Protein AF-A0A963B914-F1 (afdb_monomer_lite)

Foldseek 3Di:
DPPDVPDDDDPDDPPDFQDDCVQFVCCAPVVPPQCPPPQVPDPPVQFAADPPPFGLGHLTPLYLDDDGPAPVSSVLSNVLNVQQVQLDPPDPGDGHHDDQDKDKDAPDFDQPDDQDPPVPNGTDRDTDRDRQIKTKRWAHGRGAQDPLAKWKFWDPDDGDPDTGGGHDDCPVPPQGPCRRQADPVRDTDMDIGTDMDIDGDDDDDQDDDDDPDRPPD

Structure (mmCIF, N/CA/C/O backbone):
data_AF-A0A963B914-F1
#
_entry.id   AF-A0A963B914-F1
#
loop_
_atom_site.group_PDB
_atom_site.id
_atom_site.type_symbol
_atom_site.label_atom_id
_atom_site.label_alt_id
_atom_site.label_comp_id
_atom_site.label_asym_id
_atom_site.label_entity_id
_atom_site.label_seq_id
_atom_site.pdbx_PDB_ins_code
_atom_site.Cartn_x
_atom_site.Cartn_y
_atom_site.Cartn_z
_atom_site.occupancy
_atom_site.B_iso_or_equiv
_atom_site.auth_seq_id
_atom_site.auth_comp_id
_atom_site.auth_asym_id
_atom_site.auth_atom_id
_atom_site.pdbx_PDB_model_num
ATOM 1 N N . ALA A 1 1 ? -1.786 -13.900 18.934 1.00 33.88 1 ALA A N 1
ATOM 2 C CA . ALA A 1 1 ? -1.754 -13.507 20.355 1.00 33.88 1 ALA A CA 1
ATOM 3 C C . ALA A 1 1 ? -1.134 -12.118 20.456 1.00 33.88 1 ALA A C 1
ATOM 5 O O . ALA A 1 1 ? 0.041 -11.980 20.146 1.00 33.88 1 ALA A O 1
ATOM 6 N N . ALA A 1 2 ? -1.905 -11.095 20.839 1.00 43.16 2 ALA A N 1
ATOM 7 C CA . ALA A 1 2 ? -1.372 -9.788 21.240 1.00 43.16 2 ALA A CA 1
ATOM 8 C C . ALA A 1 2 ? -0.739 -9.941 22.637 1.00 43.16 2 ALA A C 1
ATOM 10 O O . ALA A 1 2 ? -1.319 -9.603 23.665 1.00 43.16 2 ALA A O 1
ATOM 11 N N . GLY A 1 3 ? 0.396 -10.637 22.673 1.00 37.62 3 GLY A N 1
ATOM 12 C CA . GLY A 1 3 ? 1.028 -11.169 23.875 1.00 37.62 3 GLY A CA 1
ATOM 13 C C . GLY A 1 3 ? 2.132 -10.273 24.410 1.00 37.62 3 GLY A C 1
ATOM 14 O O . GLY A 1 3 ? 3.234 -10.750 24.585 1.00 37.62 3 GLY A O 1
ATOM 15 N N . VAL A 1 4 ? 1.852 -8.989 24.601 1.00 42.09 4 VAL A N 1
ATOM 16 C CA . VAL A 1 4 ? 2.542 -8.013 25.465 1.00 42.09 4 VAL A CA 1
ATOM 17 C C . VAL A 1 4 ? 1.760 -6.718 25.258 1.00 42.09 4 VAL A C 1
ATOM 19 O O . VAL A 1 4 ? 1.439 -6.384 24.123 1.00 42.09 4 VAL A O 1
ATOM 22 N N . GLY A 1 5 ? 1.397 -5.992 26.315 1.00 50.06 5 GLY A N 1
ATOM 23 C CA . GLY A 1 5 ? 0.541 -4.792 26.243 1.00 50.06 5 GLY A CA 1
ATOM 24 C C . GLY A 1 5 ? 1.156 -3.567 25.543 1.00 50.06 5 GLY A C 1
ATOM 25 O O . GLY A 1 5 ? 0.878 -2.450 25.964 1.00 50.06 5 GLY A O 1
ATOM 26 N N . LEU A 1 6 ? 2.007 -3.785 24.538 1.00 55.59 6 LEU A N 1
ATOM 27 C CA . LEU A 1 6 ? 2.742 -2.806 23.738 1.00 55.59 6 LEU A CA 1
ATOM 28 C C . LEU A 1 6 ? 2.242 -2.727 22.286 1.00 55.59 6 LEU A C 1
ATOM 30 O O . LEU A 1 6 ? 2.661 -1.835 21.561 1.00 55.59 6 LEU A O 1
ATOM 34 N N . LEU A 1 7 ? 1.366 -3.640 21.849 1.00 73.88 7 LEU A N 1
ATOM 35 C CA . LEU A 1 7 ? 0.847 -3.662 20.481 1.00 73.88 7 LEU A CA 1
ATOM 36 C C . LEU A 1 7 ? -0.643 -3.314 20.451 1.00 73.88 7 LEU A C 1
ATOM 38 O O . LEU A 1 7 ? -1.444 -3.835 21.233 1.00 73.88 7 LEU A O 1
ATOM 42 N N . CYS A 1 8 ? -1.006 -2.421 19.536 1.00 81.62 8 CYS A N 1
ATOM 43 C CA . CYS A 1 8 ? -2.393 -2.082 19.259 1.00 81.62 8 CYS A CA 1
ATOM 44 C C . CYS A 1 8 ? -3.077 -3.219 18.512 1.00 81.62 8 CYS A C 1
ATOM 46 O O . CYS A 1 8 ? -2.480 -3.848 17.638 1.00 81.62 8 CYS A O 1
ATOM 48 N N . GLN A 1 9 ? -4.340 -3.470 18.842 1.00 81.12 9 GLN A N 1
ATOM 49 C CA . GLN A 1 9 ? -5.158 -4.386 18.064 1.00 81.12 9 GLN A CA 1
ATOM 50 C C . GLN A 1 9 ? -5.345 -3.803 16.665 1.00 81.12 9 GLN A C 1
ATOM 52 O O . GLN A 1 9 ? -5.728 -2.643 16.517 1.00 81.12 9 GLN A O 1
ATOM 57 N N . SER A 1 10 ? -5.044 -4.605 15.646 1.00 82.19 10 SER A N 1
ATOM 58 C CA . SER A 1 10 ? -5.191 -4.196 14.251 1.00 82.19 10 SER A CA 1
ATOM 59 C C . SER A 1 10 ? -6.663 -4.205 13.830 1.00 82.19 10 SER A C 1
ATOM 61 O O . SER A 1 10 ? -7.483 -4.930 14.397 1.00 82.19 10 SER A O 1
ATOM 63 N N . GLN A 1 11 ? -6.989 -3.433 12.794 1.00 83.44 11 GLN A N 1
ATOM 64 C CA . GLN A 1 11 ? -8.245 -3.587 12.046 1.00 83.44 11 GLN A CA 1
ATOM 65 C C . GLN A 1 11 ? -8.199 -4.769 11.077 1.00 83.44 11 GLN A C 1
ATOM 67 O O . GLN A 1 11 ? -9.231 -5.213 10.574 1.00 83.44 11 GLN A O 1
ATOM 72 N N . THR A 1 12 ? -6.992 -5.254 10.788 1.00 86.50 12 THR A N 1
ATOM 73 C CA . THR A 1 12 ? -6.767 -6.360 9.871 1.00 86.50 12 THR A CA 1
ATOM 74 C C . THR A 1 12 ? -6.769 -7.695 10.599 1.00 86.50 12 THR A C 1
ATOM 76 O O . THR A 1 12 ? -6.220 -7.839 11.693 1.00 86.50 12 THR A O 1
ATOM 79 N N . THR A 1 13 ? -7.364 -8.697 9.963 1.00 85.75 13 THR A N 1
ATOM 80 C CA . THR A 1 13 ? -7.263 -10.096 10.374 1.00 85.75 13 THR A CA 1
ATOM 81 C C . THR A 1 13 ? -6.273 -10.814 9.464 1.00 85.75 13 THR A C 1
ATOM 83 O O . THR A 1 13 ? -6.236 -10.593 8.254 1.00 85.75 13 THR A O 1
ATOM 86 N N . SER A 1 14 ? -5.404 -11.631 10.059 1.00 86.44 14 SER A N 1
ATOM 87 C CA . SER A 1 14 ? -4.411 -12.394 9.300 1.00 86.44 14 SER A CA 1
ATOM 88 C C . SER A 1 14 ? -5.105 -13.383 8.358 1.00 86.44 14 SER A C 1
ATOM 90 O O . SER A 1 14 ? -6.140 -13.943 8.714 1.00 86.44 14 SER A O 1
ATOM 92 N N . PHE A 1 15 ? -4.534 -13.585 7.167 1.00 86.19 15 PHE A N 1
ATOM 93 C CA . PHE A 1 15 ? -5.066 -14.446 6.100 1.00 86.19 15 PHE A CA 1
ATOM 94 C C . PHE A 1 15 ? -6.455 -14.065 5.565 1.00 86.19 15 PHE A C 1
ATOM 96 O O . PHE A 1 15 ? -7.051 -14.828 4.807 1.00 86.19 15 PHE A O 1
ATOM 103 N N . PHE A 1 16 ? -6.959 -12.877 5.901 1.00 91.94 16 PHE A N 1
ATOM 104 C CA . PHE A 1 16 ? -8.168 -12.334 5.299 1.00 91.94 16 PHE A CA 1
ATOM 105 C C . PHE A 1 16 ? -7.807 -11.437 4.099 1.00 91.94 16 PHE A C 1
ATOM 107 O O . PHE A 1 16 ? -7.071 -10.460 4.273 1.00 91.94 16 PHE A O 1
ATOM 114 N N . PRO A 1 17 ? -8.288 -11.735 2.877 1.00 91.06 17 PRO A N 1
ATOM 115 C CA . PRO A 1 17 ? -7.953 -10.955 1.690 1.00 91.06 17 PRO A CA 1
ATOM 116 C C . PRO A 1 17 ? -8.789 -9.667 1.629 1.00 91.06 17 PRO A C 1
ATOM 118 O O . PRO A 1 17 ? -9.932 -9.671 1.184 1.00 91.06 17 PRO A O 1
ATOM 121 N N . TYR A 1 18 ? -8.212 -8.541 2.059 1.00 92.56 18 TYR A N 1
ATOM 122 C CA . TYR A 1 18 ? -8.879 -7.228 2.002 1.00 92.56 18 TYR A CA 1
ATOM 123 C C . TYR A 1 18 ? -9.044 -6.693 0.574 1.00 92.56 18 TYR A C 1
ATOM 125 O O . TYR A 1 18 ? -9.961 -5.920 0.303 1.00 92.56 18 TYR A O 1
ATOM 133 N N . PHE A 1 19 ? -8.183 -7.125 -0.344 1.00 93.94 19 PHE A N 1
ATOM 134 C CA . PHE A 1 19 ? -8.267 -6.814 -1.763 1.00 93.94 19 PHE A CA 1
ATOM 135 C C . PHE A 1 19 ? -7.854 -8.030 -2.584 1.00 93.94 19 PHE A C 1
ATOM 137 O O . PHE A 1 19 ? -6.866 -8.695 -2.268 1.00 93.94 19 PHE A O 1
ATOM 144 N N . GLN A 1 20 ? -8.604 -8.302 -3.649 1.00 93.12 20 GLN A N 1
ATOM 145 C CA . GLN A 1 20 ? -8.297 -9.367 -4.591 1.00 93.12 20 GLN A CA 1
ATOM 146 C C . GLN A 1 20 ? -8.522 -8.864 -6.016 1.00 93.12 20 GLN A C 1
ATOM 148 O O . GLN A 1 20 ? -9.653 -8.733 -6.481 1.00 93.12 20 GLN A O 1
ATOM 153 N N . SER A 1 21 ? -7.421 -8.658 -6.733 1.00 91.50 21 SER A N 1
ATOM 154 C CA . SER A 1 21 ? -7.384 -8.117 -8.099 1.00 91.50 21 SER A CA 1
ATOM 155 C C . SER A 1 21 ? -8.268 -8.853 -9.113 1.00 91.50 21 SER A C 1
ATOM 157 O O . SER A 1 21 ? -8.713 -8.269 -10.097 1.00 91.50 21 SER A O 1
ATOM 159 N N . GLY A 1 22 ? -8.525 -10.149 -8.902 1.00 92.00 22 GLY A N 1
ATOM 160 C CA . GLY A 1 22 ? -9.400 -10.945 -9.764 1.00 92.00 22 GLY A CA 1
ATOM 161 C C . GLY A 1 22 ? -10.883 -10.572 -9.666 1.00 92.00 22 GLY A C 1
ATOM 162 O O . GLY A 1 22 ? -11.583 -10.657 -10.671 1.00 92.00 22 GLY A O 1
ATOM 163 N N . LEU A 1 23 ? -11.353 -10.152 -8.486 1.00 93.06 23 LEU A N 1
ATOM 164 C CA . LEU A 1 23 ? -12.741 -9.714 -8.274 1.00 93.06 23 LEU A CA 1
ATOM 165 C C . LEU A 1 23 ? -12.954 -8.265 -8.724 1.00 93.06 23 LEU A C 1
ATOM 167 O O . LEU A 1 23 ? -14.051 -7.891 -9.123 1.00 93.06 23 LEU A O 1
ATOM 171 N N . ASP A 1 24 ? -11.883 -7.479 -8.713 1.00 93.94 24 ASP A N 1
ATOM 172 C CA . ASP A 1 24 ? -11.851 -6.073 -9.101 1.00 93.94 24 ASP A CA 1
ATOM 173 C C . ASP A 1 24 ? -11.350 -5.877 -10.546 1.00 93.94 24 ASP A C 1
ATOM 175 O O . ASP A 1 24 ? -10.640 -4.931 -10.869 1.00 93.94 24 ASP A O 1
ATOM 179 N N . ALA A 1 25 ? -11.672 -6.809 -11.447 1.00 92.88 25 ALA A N 1
ATOM 180 C CA . ALA A 1 25 ? -11.031 -6.881 -12.761 1.00 92.88 25 ALA A CA 1
ATOM 181 C C . ALA A 1 25 ? -11.219 -5.620 -13.627 1.00 92.88 25 ALA A C 1
ATOM 183 O O . ALA A 1 25 ? -10.329 -5.303 -14.416 1.00 92.88 25 ALA A O 1
ATOM 184 N N . LEU A 1 26 ? -12.347 -4.910 -13.499 1.00 91.94 26 LEU A N 1
ATOM 185 C CA . LEU A 1 26 ? -12.599 -3.685 -14.264 1.00 91.94 26 LEU A CA 1
ATOM 186 C C . LEU A 1 26 ? -11.626 -2.572 -13.847 1.00 91.94 26 LEU A C 1
ATOM 188 O O . LEU A 1 26 ? -10.830 -2.129 -14.671 1.00 91.94 26 LEU A O 1
ATOM 192 N N . SER A 1 27 ? -11.619 -2.190 -12.569 1.00 93.94 27 SER A N 1
ATOM 193 C CA . SER A 1 27 ? -10.731 -1.140 -12.063 1.00 93.94 27 SER A CA 1
ATOM 194 C C . SER A 1 27 ? -9.261 -1.567 -12.118 1.00 93.94 27 SER A C 1
ATOM 196 O O . SER A 1 27 ? -8.412 -0.801 -12.570 1.00 93.94 27 SER A O 1
ATOM 198 N N . TRP A 1 28 ? -8.952 -2.818 -11.757 1.00 94.56 28 TRP A N 1
ATOM 199 C CA . TRP A 1 28 ? -7.577 -3.314 -11.675 1.00 94.56 28 TRP A CA 1
ATOM 200 C C . TRP A 1 28 ? -6.911 -3.619 -13.022 1.00 94.56 28 TRP A C 1
ATOM 202 O O . TRP A 1 28 ? -5.687 -3.559 -13.104 1.00 94.56 28 TRP A O 1
ATOM 212 N N . ARG A 1 29 ? -7.665 -4.013 -14.064 1.00 93.12 29 ARG A N 1
ATOM 213 C CA . ARG A 1 29 ? -7.089 -4.393 -15.376 1.00 93.12 29 ARG A CA 1
ATOM 214 C C . ARG A 1 29 ? -7.418 -3.427 -16.501 1.00 93.12 29 ARG A C 1
ATOM 216 O O . ARG A 1 29 ? -6.639 -3.364 -17.446 1.00 93.12 29 ARG A O 1
ATOM 223 N N . GLN A 1 30 ? -8.570 -2.759 -16.434 1.00 92.06 30 GLN A N 1
ATOM 224 C CA . GLN A 1 30 ? -9.039 -1.824 -17.463 1.00 92.06 30 GLN A CA 1
ATOM 225 C C . GLN A 1 30 ? -8.934 -0.366 -17.014 1.00 92.06 30 GLN A C 1
ATOM 227 O O . GLN A 1 30 ? -9.283 0.516 -17.787 1.00 92.06 30 GLN A O 1
ATOM 232 N N . GLU A 1 31 ? -8.481 -0.105 -15.781 1.00 93.31 31 GLU A N 1
ATOM 233 C CA . GLU A 1 31 ? -8.272 1.245 -15.239 1.00 93.31 31 GLU A CA 1
ATOM 234 C C . GLU A 1 31 ? -9.560 2.070 -15.099 1.00 93.31 31 GLU A C 1
ATOM 236 O O . GLU A 1 31 ? -9.506 3.254 -14.789 1.00 93.31 31 GLU A O 1
ATOM 241 N N . VAL A 1 32 ? -10.737 1.478 -15.306 1.00 93.94 32 VAL A N 1
ATOM 242 C CA . VAL A 1 32 ? -12.026 2.178 -15.240 1.00 93.94 32 VAL A CA 1
ATOM 243 C C . VAL A 1 32 ? -12.692 1.897 -13.892 1.00 93.94 32 VAL A C 1
ATOM 245 O O . VAL A 1 32 ? -12.875 0.726 -13.570 1.00 93.94 32 VAL A O 1
ATOM 248 N N . PRO A 1 33 ? -13.121 2.923 -13.126 1.00 93.56 33 PRO A N 1
ATOM 249 C CA . PRO A 1 33 ? -13.184 4.349 -13.477 1.00 93.56 33 PRO A CA 1
ATOM 250 C C . PRO A 1 33 ? -11.950 5.168 -13.051 1.00 93.56 33 PRO A C 1
ATOM 252 O O . PRO A 1 33 ? -11.978 6.395 -13.115 1.00 93.56 33 PRO A O 1
ATOM 255 N N . GLU A 1 34 ? -10.874 4.521 -12.606 1.00 94.88 34 GLU A N 1
ATOM 256 C CA . GLU A 1 34 ? -9.678 5.180 -12.070 1.00 94.88 34 GLU A CA 1
ATOM 257 C C . GLU A 1 34 ? -9.021 6.189 -13.039 1.00 94.88 34 GLU A C 1
ATOM 259 O O . GLU A 1 34 ? -8.483 7.213 -12.617 1.00 94.88 34 GLU A O 1
ATOM 264 N N . ILE A 1 35 ? -9.103 5.961 -14.348 1.00 93.88 35 ILE A N 1
ATOM 265 C CA . ILE A 1 35 ? -8.579 6.858 -15.387 1.00 93.88 35 ILE A CA 1
ATOM 266 C C . ILE A 1 35 ? -9.191 8.268 -15.326 1.00 93.88 35 ILE A C 1
ATOM 268 O O . ILE A 1 35 ? -8.581 9.230 -15.785 1.00 93.88 35 ILE A O 1
ATOM 272 N N . PHE A 1 36 ? -10.376 8.414 -14.723 1.00 94.25 36 PHE A N 1
ATOM 273 C CA . PHE A 1 36 ? -11.060 9.700 -14.592 1.00 94.25 36 PHE A CA 1
ATOM 274 C C . PHE A 1 36 ? -10.577 10.540 -13.399 1.00 94.25 36 PHE A C 1
ATOM 276 O O . PHE A 1 36 ? -10.970 11.703 -13.286 1.00 94.25 36 PHE A O 1
ATOM 283 N N . TYR A 1 37 ? -9.733 10.005 -12.508 1.00 94.75 37 TYR A N 1
ATOM 284 C CA . TYR A 1 37 ? -9.122 10.830 -11.463 1.00 94.75 37 TYR A CA 1
ATOM 285 C C . TYR A 1 37 ? -8.153 11.849 -12.084 1.00 94.75 37 TYR A C 1
ATOM 287 O O . TYR A 1 37 ? -7.366 11.485 -12.955 1.00 94.75 37 TYR A O 1
ATOM 295 N N . PRO A 1 38 ? -8.111 13.107 -11.600 1.00 95.75 38 PRO A N 1
ATOM 296 C CA . PRO A 1 38 ? -7.162 14.106 -12.103 1.00 95.75 38 PRO A CA 1
ATOM 297 C C . PRO A 1 38 ? -5.697 13.654 -12.031 1.00 95.75 38 PRO A C 1
ATOM 299 O O . PRO A 1 38 ? -4.905 13.976 -12.912 1.00 95.75 38 PRO A O 1
ATOM 302 N N . ALA A 1 39 ? -5.348 12.865 -11.011 1.00 95.00 39 ALA A N 1
ATOM 303 C CA . ALA A 1 39 ? -4.016 12.286 -10.842 1.00 95.00 39 ALA A CA 1
ATOM 304 C C . ALA A 1 39 ? -3.630 11.277 -11.937 1.00 95.00 39 ALA A C 1
ATOM 306 O O . ALA A 1 39 ? -2.448 11.045 -12.144 1.00 95.00 39 ALA A O 1
ATOM 307 N N . SER A 1 40 ? -4.597 10.719 -12.668 1.00 94.50 40 SER A N 1
ATOM 308 C CA . SER A 1 40 ? -4.337 9.842 -13.817 1.00 94.50 40 SER A CA 1
ATOM 309 C C . SER A 1 40 ? -3.911 10.618 -15.068 1.00 94.50 40 SER A C 1
ATOM 311 O O . SER A 1 40 ? -3.382 10.029 -16.005 1.00 94.50 40 SER A O 1
ATOM 313 N N . LEU A 1 41 ? -4.162 11.932 -15.107 1.00 92.19 41 LEU A N 1
ATOM 314 C CA . LEU A 1 41 ? -3.950 12.774 -16.289 1.00 92.19 41 LEU A CA 1
ATOM 315 C C . LEU A 1 41 ? -2.874 13.844 -16.085 1.00 92.19 41 LEU A C 1
ATOM 317 O O . LEU A 1 41 ? -2.311 14.334 -17.062 1.00 92.19 41 LEU A O 1
ATOM 321 N N . LEU A 1 42 ? -2.614 14.239 -14.837 1.00 94.06 42 LEU A N 1
ATOM 322 C CA . LEU A 1 42 ? -1.682 15.307 -14.488 1.00 94.06 42 LEU A CA 1
ATOM 323 C C . LEU A 1 42 ? -0.382 14.719 -13.920 1.00 94.06 42 LEU A C 1
ATOM 325 O O . LEU A 1 42 ? -0.383 14.251 -12.780 1.00 94.06 42 LEU A O 1
ATOM 329 N N . PRO A 1 43 ? 0.738 14.772 -14.667 1.00 90.75 43 PRO A N 1
ATOM 330 C CA . PRO A 1 43 ? 2.027 14.296 -14.178 1.00 90.75 43 PRO A CA 1
ATOM 331 C C . PRO A 1 43 ? 2.451 14.986 -12.879 1.00 90.75 43 PRO A C 1
ATOM 333 O O . PRO A 1 43 ? 2.264 16.193 -12.716 1.00 90.75 43 PRO A O 1
ATOM 336 N N . GLY A 1 44 ? 3.051 14.221 -11.966 1.00 91.19 44 GLY A N 1
ATOM 337 C CA . GLY A 1 44 ? 3.540 14.726 -10.680 1.00 91.19 44 GLY A CA 1
ATOM 338 C C . GLY A 1 44 ? 2.464 14.864 -9.601 1.00 91.19 44 GLY A C 1
ATOM 339 O O . GLY A 1 44 ? 2.800 15.098 -8.440 1.00 91.19 44 GLY A O 1
ATOM 340 N N . LEU A 1 45 ? 1.185 14.683 -9.943 1.00 93.75 45 LEU A N 1
ATOM 341 C CA . LEU A 1 45 ? 0.117 14.561 -8.960 1.00 93.75 45 LEU A CA 1
ATOM 342 C C . LEU A 1 45 ? 0.032 13.104 -8.490 1.00 93.75 45 LEU A C 1
ATOM 344 O O . LEU A 1 45 ? -0.185 12.212 -9.302 1.00 93.75 45 LEU A O 1
ATOM 348 N N . ARG A 1 46 ? 0.146 12.871 -7.174 1.00 94.81 46 ARG A N 1
ATOM 349 C CA . ARG A 1 46 ? 0.104 11.524 -6.563 1.00 94.81 46 ARG A CA 1
ATOM 350 C C . ARG A 1 46 ? 1.153 10.587 -7.173 1.00 94.81 46 ARG A C 1
ATOM 352 O O . ARG A 1 46 ? 0.827 9.550 -7.748 1.00 94.81 46 ARG A O 1
ATOM 359 N N . GLU A 1 47 ? 2.414 10.981 -7.050 1.00 94.00 47 GLU A N 1
ATOM 360 C CA . GLU A 1 47 ? 3.557 10.330 -7.691 1.00 94.00 47 GLU A CA 1
ATOM 361 C C . GLU A 1 47 ? 4.497 9.703 -6.652 1.00 94.00 47 GLU A C 1
ATOM 363 O O . GLU A 1 47 ? 4.838 10.329 -5.645 1.00 94.00 47 GLU A O 1
ATOM 368 N N . ILE A 1 48 ? 4.971 8.485 -6.915 1.00 95.31 48 ILE A N 1
ATOM 369 C CA . ILE A 1 48 ? 6.011 7.840 -6.111 1.00 95.31 48 ILE A CA 1
ATOM 370 C C . ILE A 1 48 ? 7.371 8.322 -6.621 1.00 95.31 48 ILE A C 1
ATOM 372 O O . ILE A 1 48 ? 7.764 8.042 -7.751 1.00 95.31 48 ILE A O 1
ATOM 376 N N . GLY A 1 49 ? 8.097 9.052 -5.775 1.00 93.06 49 GLY A N 1
ATOM 377 C CA . GLY A 1 49 ? 9.339 9.743 -6.136 1.00 93.06 49 GLY A CA 1
ATOM 378 C C . GLY A 1 49 ? 9.171 11.262 -6.246 1.00 93.06 49 GLY A C 1
ATOM 379 O O . GLY A 1 49 ? 8.186 11.853 -5.807 1.00 93.06 49 GLY A O 1
ATOM 380 N N . THR A 1 50 ? 10.176 11.950 -6.767 1.00 90.88 50 THR A N 1
ATOM 381 C CA . THR A 1 50 ? 10.212 13.411 -6.894 1.00 90.88 50 THR A CA 1
ATOM 382 C C . THR A 1 50 ? 10.126 13.837 -8.356 1.00 90.88 50 THR A C 1
ATOM 384 O O . THR A 1 50 ? 11.126 13.901 -9.071 1.00 90.88 50 THR A O 1
ATOM 387 N N . TRP A 1 51 ? 8.918 14.174 -8.803 1.00 89.12 51 TRP A N 1
ATOM 388 C CA . TRP A 1 51 ? 8.689 14.760 -10.123 1.00 89.12 51 TRP A CA 1
ATOM 389 C C . TRP A 1 51 ? 9.328 16.164 -10.242 1.00 89.12 51 TRP A C 1
ATOM 391 O O . TRP A 1 51 ? 9.293 16.918 -9.267 1.00 89.12 51 TRP A O 1
ATOM 401 N N . PRO A 1 52 ? 9.896 16.560 -11.402 1.00 89.75 52 PRO A N 1
ATOM 402 C CA . PRO A 1 52 ? 10.039 15.794 -12.648 1.00 89.75 52 PRO A CA 1
ATOM 403 C C . PRO A 1 52 ? 11.354 15.006 -12.746 1.00 89.75 52 PRO A C 1
ATOM 405 O O . PRO A 1 52 ? 11.582 14.316 -13.733 1.00 89.75 52 PRO A O 1
ATOM 408 N N . LEU A 1 53 ? 12.246 15.150 -11.767 1.00 84.75 53 LEU A N 1
ATOM 409 C CA . LEU A 1 53 ? 13.634 14.704 -11.891 1.00 84.75 53 LEU A CA 1
ATOM 410 C C . LEU A 1 53 ? 13.809 13.206 -11.640 1.00 84.75 53 LEU A C 1
ATOM 412 O O . LEU A 1 53 ? 14.639 12.574 -12.284 1.00 84.75 53 LEU A O 1
ATOM 416 N N . GLN A 1 54 ? 13.052 12.640 -10.705 1.00 87.56 54 GLN A N 1
ATOM 417 C CA . GLN A 1 54 ? 13.212 11.258 -10.288 1.00 87.56 54 GLN A CA 1
ATOM 418 C C . GLN A 1 54 ? 11.872 10.658 -9.879 1.00 87.56 54 GLN A C 1
ATOM 420 O O . GLN A 1 54 ? 11.500 10.694 -8.713 1.00 87.56 54 GLN A O 1
ATOM 425 N N . THR A 1 55 ? 11.143 10.101 -10.842 1.00 90.75 55 THR A N 1
ATOM 426 C CA . THR A 1 55 ? 9.876 9.422 -10.572 1.00 90.75 55 THR A CA 1
ATOM 427 C C . THR A 1 55 ? 9.975 7.922 -10.806 1.00 90.75 55 THR A C 1
ATOM 429 O O . THR A 1 55 ? 10.579 7.474 -11.781 1.00 90.75 55 THR A O 1
ATOM 432 N N . TRP A 1 56 ? 9.375 7.149 -9.906 1.00 93.38 56 TRP A N 1
ATOM 433 C CA . TRP A 1 56 ? 9.111 5.735 -10.131 1.00 93.38 56 TRP A CA 1
ATOM 434 C C . TRP A 1 56 ? 7.777 5.556 -10.855 1.00 93.38 56 TRP A C 1
ATOM 436 O O . TRP A 1 56 ? 7.637 4.619 -11.621 1.00 93.38 56 TRP A O 1
ATOM 446 N N . GLY A 1 57 ? 6.801 6.442 -10.667 1.00 93.00 57 GLY A N 1
ATOM 447 C CA . GLY A 1 57 ? 5.541 6.418 -11.408 1.00 93.00 57 GLY A CA 1
ATOM 448 C C . GLY A 1 57 ? 4.342 6.873 -10.584 1.00 93.00 57 GLY A C 1
ATOM 449 O O . GLY A 1 57 ? 4.430 7.095 -9.372 1.00 93.00 57 GLY A O 1
ATOM 450 N N . SER A 1 58 ? 3.201 6.995 -11.256 1.00 93.88 58 SER A N 1
ATOM 451 C CA . SER A 1 58 ? 1.974 7.521 -10.667 1.00 93.88 58 SER A CA 1
ATOM 452 C C . SER A 1 58 ? 1.224 6.478 -9.837 1.00 93.88 58 SER A C 1
ATOM 454 O O . SER A 1 58 ? 1.167 5.286 -10.162 1.00 93.88 58 SER A O 1
ATOM 456 N N . VAL A 1 59 ? 0.576 6.933 -8.764 1.00 95.56 59 VAL A N 1
ATOM 457 C CA . VAL A 1 59 ? -0.355 6.106 -7.986 1.00 95.56 59 VAL A CA 1
ATOM 458 C C . VAL A 1 59 ? -1.652 5.889 -8.767 1.00 95.56 59 VAL A C 1
ATOM 460 O O . VAL A 1 59 ? -2.193 4.791 -8.727 1.00 95.56 59 VAL A O 1
ATOM 463 N N . HIS A 1 60 ? -2.138 6.894 -9.501 1.00 95.12 60 HIS A N 1
ATOM 464 C CA . HIS A 1 60 ? -3.346 6.766 -10.320 1.00 95.12 60 HIS A CA 1
ATOM 465 C C . HIS A 1 60 ? -3.021 6.623 -11.820 1.00 95.12 60 HIS A C 1
ATOM 467 O O . HIS A 1 60 ? -2.058 7.238 -12.286 1.00 95.12 60 HIS A O 1
ATOM 473 N N . PRO A 1 61 ? -3.810 5.845 -12.583 1.00 95.56 61 PRO A N 1
ATOM 474 C CA . PRO A 1 61 ? -4.901 4.982 -12.120 1.00 95.56 61 PRO A CA 1
ATOM 475 C C . PRO A 1 61 ? -4.378 3.822 -11.256 1.00 95.56 61 PRO A C 1
ATOM 477 O O . PRO A 1 61 ? -3.290 3.300 -11.500 1.00 95.56 61 PRO A O 1
ATOM 480 N N . ARG A 1 62 ? -5.131 3.410 -10.224 1.00 94.44 62 ARG A N 1
ATOM 481 C CA . ARG A 1 62 ? -4.708 2.325 -9.315 1.00 94.44 62 ARG A CA 1
ATOM 482 C C . ARG A 1 62 ? -4.962 0.953 -9.943 1.00 94.44 62 ARG A C 1
ATOM 484 O O . ARG A 1 62 ? -5.861 0.214 -9.553 1.00 94.44 62 ARG A O 1
ATOM 491 N N . THR A 1 63 ? -4.148 0.651 -10.947 1.00 93.38 63 THR A N 1
ATOM 492 C CA . THR A 1 63 ? -4.181 -0.561 -11.772 1.00 93.38 63 THR A CA 1
ATOM 493 C C . THR A 1 63 ? -3.008 -1.490 -11.459 1.00 93.38 63 THR A C 1
ATOM 495 O O . THR A 1 63 ? -2.011 -1.072 -10.862 1.00 93.38 63 THR A O 1
ATOM 498 N N . GLY A 1 64 ? -3.109 -2.748 -11.889 1.00 89.19 64 GLY A N 1
ATOM 499 C CA . GLY A 1 64 ? -2.019 -3.723 -11.799 1.00 89.19 64 GLY A CA 1
ATOM 500 C C . GLY A 1 64 ? -0.941 -3.570 -12.872 1.00 89.19 64 GLY A C 1
ATOM 501 O O . GLY A 1 64 ? 0.106 -4.212 -12.777 1.00 89.19 64 GLY A O 1
ATOM 502 N N . TRP A 1 65 ? -1.184 -2.746 -13.893 1.00 87.88 65 TRP A N 1
ATOM 503 C CA . TRP A 1 65 ? -0.219 -2.482 -14.955 1.00 87.88 65 TRP A CA 1
ATOM 504 C C . TRP A 1 65 ? 0.726 -1.349 -14.566 1.00 87.88 65 TRP A C 1
ATOM 506 O O . TRP A 1 65 ? 0.304 -0.245 -14.224 1.00 87.88 65 TRP A O 1
ATOM 516 N N . THR A 1 66 ? 2.022 -1.618 -14.652 1.00 90.81 66 THR A N 1
ATOM 517 C CA . THR A 1 66 ? 3.057 -0.619 -14.402 1.00 90.81 66 THR A CA 1
ATOM 518 C C . THR A 1 66 ? 4.219 -0.872 -15.344 1.00 90.81 66 THR A C 1
ATOM 520 O O . THR A 1 66 ? 4.773 -1.969 -15.374 1.00 90.81 66 THR A O 1
ATOM 523 N N . THR A 1 67 ? 4.596 0.143 -16.116 1.00 89.75 67 THR A N 1
ATOM 524 C CA . THR A 1 67 ? 5.797 0.113 -16.953 1.00 89.75 67 THR A CA 1
ATOM 525 C C . THR A 1 67 ? 6.936 0.782 -16.199 1.00 89.75 67 THR A C 1
ATOM 527 O O . THR A 1 67 ? 6.920 1.996 -15.999 1.00 89.75 67 THR A O 1
ATOM 530 N N . GLN A 1 68 ? 7.918 -0.007 -15.778 1.00 92.06 68 GLN A N 1
ATOM 531 C CA . GLN A 1 68 ? 9.142 0.472 -15.145 1.00 92.06 68 GLN A CA 1
ATOM 532 C C . GLN A 1 68 ? 10.335 -0.322 -15.663 1.00 92.06 68 GLN A C 1
ATOM 534 O O . GLN A 1 68 ? 10.210 -1.509 -15.954 1.00 92.06 68 GLN A O 1
ATOM 539 N N . SER A 1 69 ? 11.487 0.341 -15.775 1.00 90.00 69 SER A N 1
ATOM 540 C CA . SER A 1 69 ? 12.732 -0.305 -16.213 1.00 90.00 69 SER A CA 1
ATOM 541 C C . SER A 1 69 ? 13.248 -1.317 -15.190 1.00 90.00 69 SER A C 1
ATOM 543 O O . SER A 1 69 ? 13.919 -2.277 -15.552 1.00 90.00 69 SER A O 1
ATOM 545 N N . GLU A 1 70 ? 12.935 -1.096 -13.912 1.00 90.94 70 GLU A N 1
ATOM 546 C CA . GLU A 1 70 ? 13.295 -1.980 -12.809 1.00 90.94 70 GLU A CA 1
ATOM 547 C C . GLU A 1 70 ? 12.035 -2.647 -12.256 1.00 90.94 70 GLU A C 1
ATOM 549 O O . GLU A 1 70 ? 11.123 -1.980 -11.762 1.00 90.94 70 GLU A O 1
ATOM 554 N N . GLU A 1 71 ? 12.001 -3.975 -12.304 1.00 91.31 71 GLU A N 1
ATOM 555 C CA . GLU A 1 71 ? 10.879 -4.779 -11.821 1.00 91.31 71 GLU A CA 1
ATOM 556 C C . GLU A 1 71 ? 10.479 -4.494 -10.356 1.00 91.31 71 GLU A C 1
ATOM 558 O O . GLU A 1 71 ? 9.297 -4.232 -10.116 1.00 91.31 71 GLU A O 1
ATOM 563 N N . PRO A 1 72 ? 11.400 -4.433 -9.369 1.00 92.25 72 PRO A N 1
ATOM 564 C CA . PRO A 1 72 ? 11.010 -4.155 -7.986 1.00 92.25 72 PRO A CA 1
ATOM 565 C C . PRO A 1 72 ? 10.427 -2.745 -7.794 1.00 92.25 72 PRO A C 1
ATOM 567 O O . PRO A 1 72 ? 9.594 -2.559 -6.908 1.00 92.25 72 PRO A O 1
ATOM 570 N N . LYS A 1 73 ? 10.766 -1.757 -8.644 1.00 94.25 73 LYS A N 1
ATOM 571 C CA . LYS A 1 73 ? 10.059 -0.460 -8.651 1.00 94.25 73 LYS A CA 1
ATOM 572 C C . LYS A 1 73 ? 8.625 -0.629 -9.147 1.00 94.25 73 LYS A C 1
ATOM 574 O O . LYS A 1 73 ? 7.707 -0.086 -8.538 1.00 94.25 73 LYS A O 1
ATOM 579 N N . ALA A 1 74 ? 8.414 -1.409 -10.210 1.00 94.25 74 ALA A N 1
ATOM 580 C CA . ALA A 1 74 ? 7.074 -1.710 -10.719 1.00 94.25 74 ALA A CA 1
ATOM 581 C C . ALA A 1 74 ? 6.194 -2.370 -9.642 1.00 94.25 74 ALA A C 1
ATOM 583 O O . ALA A 1 74 ? 5.052 -1.962 -9.416 1.00 94.25 74 ALA A O 1
ATOM 584 N N . ALA A 1 75 ? 6.750 -3.361 -8.940 1.00 93.81 75 ALA A N 1
ATOM 585 C CA . ALA A 1 75 ? 6.069 -4.061 -7.859 1.00 93.81 75 ALA A CA 1
ATOM 586 C C . ALA A 1 75 ? 5.774 -3.146 -6.664 1.00 93.81 75 ALA A C 1
ATOM 588 O O . ALA A 1 75 ? 4.664 -3.189 -6.133 1.00 93.81 75 ALA A O 1
ATOM 589 N N . ALA A 1 76 ? 6.715 -2.278 -6.282 1.00 94.88 76 ALA A N 1
ATOM 590 C CA . ALA A 1 76 ? 6.522 -1.281 -5.231 1.00 94.88 76 ALA A CA 1
ATOM 591 C C . ALA A 1 76 ? 5.346 -0.337 -5.537 1.00 94.88 76 ALA A C 1
ATOM 593 O O . ALA A 1 76 ? 4.518 -0.069 -4.665 1.00 94.88 76 ALA A O 1
ATOM 594 N N . ILE A 1 77 ? 5.214 0.110 -6.790 1.00 95.94 77 ILE A N 1
ATOM 595 C CA . ILE A 1 77 ? 4.089 0.946 -7.236 1.00 95.94 77 ILE A CA 1
ATOM 596 C C . ILE A 1 77 ? 2.771 0.182 -7.125 1.00 95.94 77 ILE A C 1
ATOM 598 O O . ILE A 1 77 ? 1.814 0.684 -6.538 1.00 95.94 77 ILE A O 1
ATOM 602 N N . ASN A 1 78 ? 2.723 -1.056 -7.617 1.00 95.19 78 ASN A N 1
ATOM 603 C CA . ASN A 1 78 ? 1.529 -1.897 -7.523 1.00 95.19 78 ASN A CA 1
ATOM 604 C C . ASN A 1 78 ? 1.128 -2.182 -6.063 1.00 95.19 78 ASN A C 1
ATOM 606 O O . ASN A 1 78 ? -0.058 -2.146 -5.727 1.00 95.19 78 ASN A O 1
ATOM 610 N N . ALA A 1 79 ? 2.103 -2.417 -5.181 1.00 94.81 79 ALA A N 1
ATOM 611 C CA . ALA A 1 79 ? 1.877 -2.614 -3.752 1.00 94.81 79 ALA A CA 1
ATOM 612 C C . ALA A 1 79 ? 1.345 -1.339 -3.078 1.00 94.81 79 ALA A C 1
ATOM 614 O O . ALA A 1 79 ? 0.372 -1.402 -2.323 1.00 94.81 79 ALA A O 1
ATOM 615 N N . GLN A 1 80 ? 1.918 -0.175 -3.403 1.00 96.69 80 GLN A N 1
ATOM 616 C CA . GLN A 1 80 ? 1.437 1.123 -2.928 1.00 96.69 80 GLN A CA 1
ATOM 617 C C . GLN A 1 80 ? -0.004 1.388 -3.386 1.00 96.69 80 GLN A C 1
ATOM 619 O O . GLN A 1 80 ? -0.824 1.823 -2.581 1.00 96.69 80 GLN A O 1
ATOM 624 N N . ARG A 1 81 ? -0.342 1.080 -4.645 1.00 96.56 81 ARG A N 1
ATOM 625 C CA . ARG A 1 81 ? -1.707 1.207 -5.189 1.00 96.56 81 ARG A CA 1
ATOM 626 C C . ARG A 1 81 ? -2.704 0.328 -4.442 1.00 96.56 81 ARG A C 1
ATOM 628 O O . ARG A 1 81 ? -3.745 0.820 -4.017 1.00 96.56 81 ARG A O 1
ATOM 635 N N . ALA A 1 82 ? -2.373 -0.947 -4.232 1.00 95.06 82 ALA A N 1
ATOM 636 C CA . ALA A 1 82 ? -3.216 -1.862 -3.464 1.00 95.06 82 ALA A CA 1
ATOM 637 C C . ALA A 1 82 ? -3.413 -1.373 -2.017 1.00 95.06 82 ALA A C 1
ATOM 639 O O . ALA A 1 82 ? -4.535 -1.382 -1.508 1.00 95.06 82 ALA A O 1
ATOM 640 N N . GLY A 1 83 ? -2.342 -0.891 -1.377 1.00 94.75 83 GLY A N 1
ATOM 641 C CA . GLY A 1 83 ? -2.387 -0.270 -0.052 1.00 94.75 83 GLY A CA 1
ATOM 642 C C . GLY A 1 83 ? -3.276 0.977 -0.004 1.00 94.75 83 GLY A C 1
ATOM 643 O O . GLY A 1 83 ? -4.088 1.127 0.910 1.00 94.75 83 GLY A O 1
ATOM 644 N N . ASP A 1 84 ? -3.174 1.853 -1.001 1.00 95.75 84 ASP A N 1
ATOM 645 C CA . ASP A 1 84 ? -3.990 3.065 -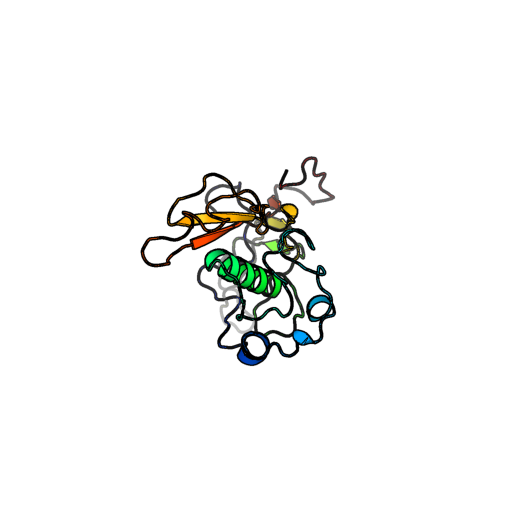1.110 1.00 95.75 84 ASP A CA 1
ATOM 646 C C . ASP A 1 84 ? -5.487 2.755 -1.302 1.00 95.75 84 ASP A C 1
ATOM 648 O O . ASP A 1 84 ? -6.324 3.437 -0.710 1.00 95.75 84 ASP A O 1
ATOM 652 N N . ILE A 1 85 ? -5.833 1.693 -2.045 1.00 95.44 85 ILE A N 1
ATOM 653 C CA . ILE A 1 85 ? -7.220 1.210 -2.179 1.00 95.44 85 ILE A CA 1
ATOM 654 C C . ILE A 1 85 ? -7.761 0.766 -0.814 1.00 95.44 85 ILE A C 1
ATOM 656 O O . ILE A 1 85 ? -8.775 1.288 -0.349 1.00 95.44 85 ILE A O 1
ATOM 660 N N . VAL A 1 86 ? -7.087 -0.181 -0.147 1.00 94.81 86 VAL A N 1
ATOM 661 C CA . VAL A 1 86 ? -7.625 -0.803 1.079 1.00 94.81 86 VAL A CA 1
ATOM 662 C C . VAL A 1 86 ? -7.658 0.140 2.272 1.00 94.81 86 VAL A C 1
ATOM 664 O O . VAL A 1 86 ? -8.477 -0.048 3.164 1.00 94.81 86 VAL A O 1
ATOM 667 N N . THR A 1 87 ? -6.797 1.157 2.308 1.00 94.56 87 THR A N 1
ATOM 668 C CA . THR A 1 87 ? -6.722 2.120 3.424 1.00 94.56 87 THR A CA 1
ATOM 669 C C . THR A 1 87 ? -7.653 3.323 3.268 1.00 94.56 87 THR A C 1
ATOM 671 O O . THR A 1 87 ? -7.609 4.247 4.081 1.00 94.56 87 THR A O 1
ATOM 674 N N . ARG A 1 88 ? -8.509 3.326 2.240 1.00 93.44 88 ARG A N 1
ATOM 675 C CA . ARG A 1 88 ? -9.523 4.357 2.005 1.00 93.44 88 ARG A CA 1
ATOM 676 C C . ARG A 1 88 ? -10.912 3.745 1.974 1.00 93.44 88 ARG A C 1
ATOM 678 O O . ARG A 1 88 ? -11.106 2.619 1.527 1.00 93.44 88 ARG A O 1
ATOM 685 N N . THR A 1 89 ? -11.910 4.511 2.387 1.00 92.25 89 THR A N 1
ATOM 686 C CA . THR A 1 89 ? -13.321 4.137 2.256 1.00 92.25 89 THR A CA 1
ATOM 687 C C . THR A 1 89 ? -13.917 4.726 0.974 1.00 92.25 89 THR A C 1
ATOM 689 O O . THR A 1 89 ? -13.399 5.699 0.416 1.00 92.25 89 THR A O 1
ATOM 692 N N . GLY A 1 90 ? -14.986 4.104 0.470 1.00 91.00 90 GLY A N 1
ATOM 693 C CA . GLY A 1 90 ? -15.762 4.619 -0.663 1.00 91.00 90 GLY A CA 1
ATOM 694 C C . GLY A 1 90 ? -15.009 4.699 -1.995 1.00 91.00 90 GLY A C 1
ATOM 695 O O . GLY A 1 90 ? -15.355 5.532 -2.829 1.00 91.00 90 GLY A O 1
ATOM 696 N N . GLN A 1 91 ? -13.968 3.888 -2.197 1.00 92.75 91 GLN A N 1
ATOM 697 C CA . GLN A 1 91 ? -13.271 3.825 -3.482 1.00 92.75 91 GLN A CA 1
ATOM 698 C C . GLN A 1 91 ? -14.084 2.999 -4.494 1.00 92.75 91 GLN A C 1
ATOM 700 O O . GLN A 1 91 ? -14.777 2.063 -4.087 1.00 92.75 91 GLN A O 1
ATOM 705 N N . PRO A 1 92 ? -14.008 3.301 -5.804 1.00 92.81 92 PRO A N 1
ATOM 706 C CA . PRO A 1 92 ? -14.725 2.567 -6.849 1.00 92.81 92 PRO A CA 1
ATOM 707 C C . PRO A 1 92 ? -14.030 1.233 -7.186 1.00 92.81 92 PRO A C 1
ATOM 709 O O . PRO A 1 92 ? -13.643 0.972 -8.324 1.00 92.81 92 PRO A O 1
ATOM 712 N N . HIS A 1 93 ? -13.863 0.394 -6.168 1.00 94.81 93 HIS A N 1
ATOM 713 C CA . HIS A 1 93 ? -13.207 -0.907 -6.227 1.00 94.81 93 HIS A CA 1
ATOM 714 C C . HIS A 1 93 ? -14.049 -1.962 -5.497 1.00 94.81 93 HIS A C 1
ATOM 716 O O . HIS A 1 93 ? -14.882 -1.636 -4.647 1.00 94.81 93 HIS A O 1
ATOM 722 N N . VAL A 1 94 ? -13.801 -3.241 -5.780 1.00 94.19 94 VAL A N 1
ATOM 723 C CA . VAL A 1 94 ? -14.354 -4.376 -5.021 1.00 94.19 94 VAL A CA 1
ATOM 724 C C . VAL A 1 94 ? -13.356 -4.809 -3.945 1.00 94.19 94 VAL A C 1
ATOM 726 O O . VAL A 1 94 ? -12.368 -5.485 -4.230 1.00 94.19 94 VAL A O 1
ATOM 729 N N . TYR A 1 95 ? -13.593 -4.398 -2.696 1.00 94.75 95 TYR A N 1
ATOM 730 C CA . TYR A 1 95 ? -12.647 -4.589 -1.592 1.00 94.75 95 TYR A CA 1
ATOM 731 C C . TYR A 1 95 ? -13.318 -4.473 -0.216 1.00 94.75 95 TYR A C 1
ATOM 733 O O . TYR A 1 95 ? -14.467 -4.045 -0.095 1.00 94.75 95 TYR A O 1
ATOM 741 N N . VAL A 1 96 ? -12.574 -4.830 0.832 1.00 94.19 96 VAL A N 1
ATOM 742 C CA . VAL A 1 96 ? -12.928 -4.539 2.225 1.00 94.19 96 VAL A CA 1
ATOM 743 C C . VAL A 1 96 ? -12.073 -3.371 2.699 1.00 94.19 96 VAL A C 1
ATOM 745 O O . VAL A 1 96 ? -10.854 -3.487 2.815 1.00 94.19 96 VAL A O 1
ATOM 748 N N . SER A 1 97 ? -12.709 -2.231 2.962 1.00 93.25 97 SER A N 1
ATOM 749 C CA . SER A 1 97 ? -12.012 -1.016 3.382 1.00 93.25 97 SER A CA 1
ATOM 750 C C . SER A 1 97 ? -11.585 -1.064 4.844 1.00 93.25 97 SER A C 1
ATOM 752 O O . SER A 1 97 ? -12.364 -1.459 5.713 1.00 93.25 97 SER A O 1
ATOM 754 N N . LEU A 1 98 ? -10.394 -0.550 5.120 1.00 91.19 98 LEU A N 1
ATOM 755 C CA . LEU A 1 98 ? -9.927 -0.189 6.451 1.00 91.19 98 LEU A CA 1
ATOM 756 C C . LEU A 1 98 ? -10.279 1.277 6.706 1.00 91.19 98 LEU A C 1
ATOM 758 O O . LEU A 1 98 ? -10.038 2.129 5.850 1.00 91.19 98 LEU A O 1
ATOM 762 N N . SER A 1 99 ? -10.851 1.575 7.873 1.00 84.88 99 SER A N 1
ATOM 763 C CA . SER A 1 99 ? -11.154 2.958 8.240 1.00 84.88 99 SER A CA 1
ATOM 764 C C . SER A 1 99 ? -9.958 3.606 8.941 1.00 84.88 99 SER A C 1
ATOM 766 O O . SER A 1 99 ? -9.224 2.954 9.680 1.00 84.88 99 SER A O 1
ATOM 768 N N . GLY A 1 100 ? -9.764 4.908 8.734 1.00 83.75 100 GLY A N 1
ATOM 769 C CA . GLY A 1 100 ? -8.889 5.723 9.584 1.00 83.75 100 GLY A CA 1
ATOM 770 C C . GLY A 1 100 ? -9.559 6.133 10.903 1.00 83.75 100 GLY A C 1
ATOM 771 O O . GLY A 1 100 ? -8.922 6.741 11.760 1.00 83.75 100 GLY A O 1
ATOM 772 N N . ASP A 1 101 ? -10.842 5.814 11.080 1.00 84.44 101 ASP A N 1
ATOM 773 C CA . ASP A 1 101 ? -11.609 6.241 12.240 1.00 84.44 101 ASP A CA 1
ATOM 774 C C . ASP A 1 101 ? -11.223 5.464 13.495 1.00 84.44 101 ASP A C 1
ATOM 776 O O . ASP A 1 101 ? -11.059 4.241 13.513 1.00 84.44 101 ASP A O 1
ATOM 780 N N . SER A 1 102 ? -11.135 6.195 14.601 1.00 83.00 102 SER A N 1
ATOM 781 C CA . SER A 1 102 ? -10.814 5.596 15.888 1.00 83.00 102 SER A CA 1
ATOM 782 C C . SER A 1 102 ? -11.961 4.720 16.410 1.00 83.00 102 SER A C 1
ATOM 784 O O . SER A 1 102 ? -13.107 5.162 16.517 1.00 83.00 102 SER A O 1
ATOM 786 N N . TYR A 1 103 ? -11.661 3.510 16.879 1.00 79.88 103 TYR A N 1
ATOM 787 C CA . TYR A 1 103 ? -12.666 2.550 17.358 1.00 79.88 103 TYR A CA 1
ATOM 788 C C . TYR A 1 103 ? -12.309 1.978 18.734 1.00 79.88 103 TYR A C 1
ATOM 790 O O . TYR A 1 103 ? -11.166 2.045 19.187 1.00 79.88 103 TYR A O 1
ATOM 798 N N . MET A 1 104 ? -13.319 1.460 19.435 1.00 79.44 104 MET A N 1
ATOM 799 C CA . MET A 1 104 ? -13.130 0.722 20.686 1.00 79.44 104 MET A CA 1
ATOM 800 C C . MET A 1 104 ? -13.020 -0.768 20.371 1.00 79.44 104 MET A C 1
ATOM 802 O O . MET A 1 104 ? -13.981 -1.373 19.899 1.00 79.44 104 MET A O 1
ATOM 806 N N . HIS A 1 105 ? -11.860 -1.359 20.637 1.00 76.62 105 HIS A N 1
ATOM 807 C CA . HIS A 1 105 ? -11.652 -2.795 20.554 1.00 76.62 105 HIS A CA 1
ATOM 808 C C . HIS A 1 105 ? -12.026 -3.473 21.877 1.00 76.62 105 HIS A C 1
ATOM 810 O O . HIS A 1 105 ? -11.625 -3.030 22.959 1.00 76.62 105 HIS A O 1
ATOM 816 N N . ASN A 1 106 ? -12.766 -4.576 21.783 1.00 69.69 106 ASN A N 1
ATOM 817 C CA . ASN A 1 106 ? -13.219 -5.355 22.930 1.00 69.69 106 ASN A CA 1
ATOM 818 C C . ASN A 1 106 ? -12.572 -6.736 22.868 1.00 69.69 106 ASN A C 1
ATOM 820 O O . ASN A 1 106 ? -12.903 -7.507 21.974 1.00 69.69 106 ASN A O 1
ATOM 824 N N . ASP A 1 107 ? -11.683 -7.060 23.814 1.00 59.88 107 ASP A N 1
ATOM 825 C CA . ASP A 1 107 ? -10.911 -8.309 23.726 1.00 59.88 107 ASP A CA 1
ATOM 826 C C . ASP A 1 107 ? -11.756 -9.582 23.933 1.00 59.88 107 ASP A C 1
ATOM 828 O O . ASP A 1 107 ? -11.278 -10.665 23.603 1.00 59.88 107 ASP A O 1
ATOM 832 N N . VAL A 1 108 ? -12.974 -9.528 24.504 1.00 55.88 108 VAL A N 1
ATOM 833 C CA . VAL A 1 108 ? -13.735 -10.761 24.788 1.00 55.88 108 VAL A CA 1
ATOM 834 C C . VAL A 1 108 ? -15.261 -10.574 24.794 1.00 55.88 108 VAL A C 1
ATOM 836 O O . VAL A 1 108 ? -15.808 -9.785 25.564 1.00 55.88 108 VAL A O 1
ATOM 839 N N . ILE A 1 109 ? -15.977 -11.404 24.026 1.00 53.22 109 ILE A N 1
ATOM 840 C CA . ILE A 1 109 ? -17.350 -11.815 24.365 1.00 53.22 109 ILE A CA 1
ATOM 841 C C . ILE A 1 109 ? -17.206 -12.967 25.362 1.00 53.22 109 ILE A C 1
ATOM 843 O O . ILE A 1 109 ? -16.891 -14.083 24.956 1.00 53.22 109 ILE A O 1
ATOM 847 N N . ARG A 1 110 ? -17.378 -12.719 26.666 1.00 51.81 110 ARG A N 1
ATOM 848 C CA . ARG A 1 110 ? -17.464 -13.817 27.640 1.00 51.81 110 ARG A CA 1
ATOM 849 C C . ARG A 1 110 ? -18.924 -14.217 27.795 1.00 51.81 110 ARG A C 1
ATOM 851 O O . ARG A 1 110 ? -19.765 -13.400 28.162 1.00 51.81 110 ARG A O 1
ATOM 858 N N . GLN A 1 111 ? -19.224 -15.477 27.512 1.00 51.91 111 GLN A N 1
ATOM 859 C CA . GLN A 1 111 ? -20.421 -16.108 28.046 1.00 51.91 111 GLN A CA 1
ATOM 860 C C . GLN A 1 111 ? -20.190 -16.223 29.558 1.00 51.91 111 GLN A C 1
ATOM 862 O O . GLN A 1 111 ? -19.221 -16.853 29.973 1.00 51.91 111 GLN A O 1
ATOM 867 N N . ILE A 1 112 ? -20.963 -15.492 30.366 1.00 56.53 112 ILE A N 1
ATOM 868 C CA . ILE A 1 112 ? -20.778 -15.495 31.827 1.00 56.53 112 ILE A CA 1
ATOM 869 C C . ILE A 1 112 ? -21.461 -16.723 32.467 1.00 56.53 112 ILE A C 1
ATOM 871 O O . ILE A 1 112 ? -21.086 -17.082 33.576 1.00 56.53 112 ILE A O 1
ATOM 875 N N . ASP A 1 113 ? -22.372 -17.399 31.747 1.00 49.62 113 ASP A N 1
ATOM 876 C CA . ASP A 1 113 ? -23.390 -18.335 32.263 1.00 49.62 113 ASP A CA 1
ATOM 877 C C . ASP A 1 113 ? -24.228 -17.668 33.389 1.00 49.62 113 ASP A C 1
ATOM 879 O O . ASP A 1 113 ? -23.781 -16.833 34.164 1.00 49.62 113 ASP A O 1
ATOM 883 N N . ASN A 1 114 ? -25.548 -17.769 33.409 1.00 52.25 114 ASN A N 1
ATOM 884 C CA . ASN A 1 114 ? -26.330 -18.971 33.616 1.00 52.25 114 ASN A CA 1
ATOM 885 C C . ASN A 1 114 ? -27.544 -18.919 32.702 1.00 52.25 114 ASN A C 1
ATOM 887 O O . ASN A 1 114 ? -28.138 -17.855 32.582 1.00 52.25 114 ASN A O 1
ATOM 891 N N . TRP A 1 115 ? -27.909 -20.054 32.111 1.00 63.34 115 TRP A N 1
ATOM 892 C CA . TRP A 1 115 ? -29.264 -20.398 31.685 1.00 63.34 115 TRP A CA 1
ATOM 893 C C . TRP A 1 115 ? -30.341 -19.506 32.332 1.00 63.34 115 TRP A C 1
ATOM 895 O O . TRP A 1 115 ? -30.753 -19.743 33.468 1.00 63.34 115 TRP A O 1
ATOM 905 N N . VAL A 1 116 ? -30.742 -18.442 31.631 1.00 66.81 116 VAL A N 1
ATOM 906 C CA . VAL A 1 116 ? -31.802 -17.535 32.083 1.00 66.81 116 VAL A CA 1
ATOM 907 C C . VAL A 1 116 ? -33.072 -17.961 31.368 1.00 66.81 116 VAL A C 1
ATOM 909 O O . VAL A 1 116 ? -33.046 -18.168 30.152 1.00 66.81 116 VAL A O 1
ATOM 912 N N . ASP A 1 117 ? -34.154 -18.113 32.126 1.00 74.81 117 ASP A N 1
ATOM 913 C CA . ASP A 1 117 ? -35.489 -18.308 31.567 1.00 74.81 117 ASP A CA 1
ATOM 914 C C . ASP A 1 117 ? -35.844 -17.091 30.702 1.00 74.81 117 ASP A C 1
ATOM 916 O O . ASP A 1 117 ? -35.773 -15.946 31.159 1.00 74.81 117 ASP A O 1
ATOM 920 N N . ASP A 1 118 ? -36.169 -17.329 29.435 1.00 74.81 118 ASP A N 1
ATOM 921 C CA . ASP A 1 118 ? -36.568 -16.291 28.483 1.00 74.81 118 ASP A CA 1
ATOM 922 C C . ASP A 1 118 ? -38.020 -15.809 28.669 1.00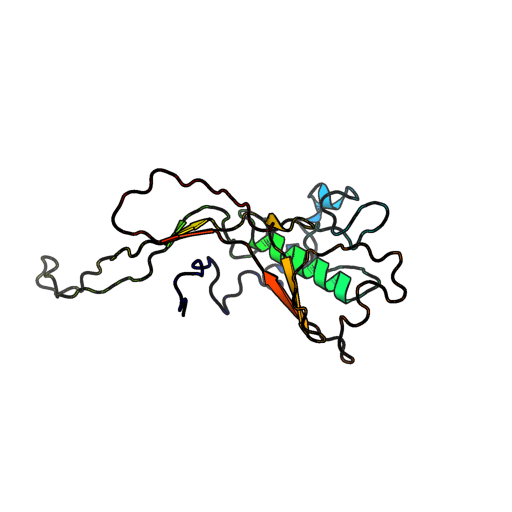 74.81 118 ASP A C 1
ATOM 924 O O . ASP A 1 118 ? -38.517 -15.004 27.880 1.00 74.81 118 ASP A O 1
ATOM 928 N N . GLY A 1 119 ? -38.695 -16.272 29.724 1.00 73.06 119 GLY A N 1
ATOM 929 C CA . GLY A 1 119 ? -40.099 -16.000 30.008 1.00 73.06 119 GLY A CA 1
ATOM 930 C C . GLY A 1 119 ? -41.052 -16.999 29.348 1.00 73.06 119 GLY A C 1
ATOM 931 O O . GLY A 1 119 ? -42.260 -16.891 29.556 1.00 73.06 119 GLY A O 1
ATOM 932 N N . SER A 1 120 ? -40.536 -17.968 28.581 1.00 78.50 120 SER A N 1
ATOM 933 C CA . SER A 1 120 ? -41.294 -19.082 27.996 1.00 78.50 120 SER A CA 1
ATOM 934 C C . SER A 1 120 ? -40.982 -20.439 28.644 1.00 78.50 120 SER A C 1
ATOM 936 O O . SER A 1 120 ? -41.510 -21.465 28.213 1.00 78.50 120 SER A O 1
ATOM 938 N N . GLY A 1 121 ? -40.142 -20.461 29.688 1.00 74.50 121 GLY A N 1
ATOM 939 C CA . GLY A 1 121 ? -39.640 -21.687 30.309 1.00 74.50 121 GLY A CA 1
ATOM 940 C C . GLY A 1 121 ? -38.445 -22.297 29.572 1.00 74.50 121 GLY A C 1
ATOM 941 O O . GLY A 1 121 ? -37.972 -23.369 29.957 1.00 74.50 121 GLY A O 1
ATOM 942 N N . MET A 1 122 ? -37.944 -21.642 28.516 1.00 74.19 122 MET A N 1
ATOM 943 C CA . MET A 1 122 ? -36.766 -22.085 27.781 1.00 74.19 122 MET A CA 1
ATOM 944 C C . MET A 1 122 ? -35.517 -21.395 28.328 1.00 74.19 122 MET A C 1
ATOM 946 O O . MET A 1 122 ? -35.459 -20.180 28.516 1.00 74.19 122 MET A O 1
ATOM 950 N N . LEU A 1 123 ? -34.487 -22.193 28.598 1.00 73.00 123 LEU A N 1
ATOM 951 C CA . LEU A 1 123 ? -33.230 -21.686 29.121 1.00 73.00 123 LEU A CA 1
ATOM 952 C C . LEU A 1 123 ? -32.360 -21.174 27.971 1.00 73.00 123 LEU A C 1
ATOM 954 O O . LEU A 1 123 ? -32.016 -21.924 27.055 1.00 73.00 123 LEU A O 1
ATOM 958 N N . THR A 1 124 ? -31.951 -19.908 28.042 1.00 69.38 124 THR A N 1
ATOM 959 C CA . THR A 1 124 ? -31.069 -19.297 27.041 1.00 69.38 124 THR A CA 1
ATOM 960 C C . THR A 1 124 ? -29.740 -18.865 27.654 1.00 69.38 124 THR A C 1
ATOM 962 O O . THR A 1 124 ? -29.657 -18.438 28.809 1.00 69.38 124 THR A O 1
ATOM 965 N N . ASN A 1 125 ? -28.666 -18.975 26.868 1.00 59.59 125 ASN A N 1
ATOM 966 C CA . ASN A 1 125 ? -27.356 -18.471 27.267 1.00 59.59 125 ASN A CA 1
ATOM 967 C C . ASN A 1 125 ? -27.303 -16.952 27.093 1.00 59.59 125 ASN A C 1
ATOM 969 O O . ASN A 1 125 ? -27.257 -16.438 25.971 1.00 59.59 125 ASN A O 1
ATOM 973 N N . ARG A 1 126 ? -27.257 -16.224 28.213 1.00 59.06 126 ARG A N 1
ATOM 974 C CA . ARG A 1 126 ? -27.091 -14.771 28.206 1.00 59.06 126 ARG A CA 1
ATOM 975 C C . ARG A 1 126 ? -25.633 -14.418 27.914 1.00 59.06 126 ARG A C 1
ATOM 977 O O . ARG A 1 126 ? -24.743 -14.640 28.733 1.00 59.06 126 ARG A O 1
ATOM 984 N N . ARG A 1 127 ? -25.376 -13.837 26.739 1.00 56.97 127 ARG A N 1
ATOM 985 C CA . ARG A 1 127 ? -24.071 -13.243 26.420 1.00 56.97 127 ARG A CA 1
ATOM 986 C C . ARG A 1 127 ? -23.989 -11.859 27.046 1.00 56.97 127 ARG A C 1
ATOM 988 O O . ARG A 1 127 ? -24.894 -11.046 26.880 1.00 56.97 127 ARG A O 1
ATOM 995 N N . SER A 1 128 ? -22.890 -11.574 27.725 1.00 52.16 128 SER A N 1
ATOM 996 C CA . SER A 1 128 ? -22.597 -10.239 28.243 1.00 52.16 128 SER A CA 1
ATOM 997 C C . SER A 1 128 ? -21.221 -9.815 27.770 1.00 52.16 128 SER A C 1
ATOM 999 O O . SER A 1 128 ? -20.224 -10.509 27.964 1.00 52.16 128 SER A O 1
ATOM 1001 N N . HIS A 1 129 ? -21.165 -8.654 27.141 1.00 53.44 129 HIS A N 1
ATOM 1002 C CA . HIS A 1 129 ? -19.920 -8.076 26.673 1.00 53.44 129 HIS A CA 1
ATOM 1003 C C . HIS A 1 129 ? -19.157 -7.514 27.881 1.00 53.44 129 HIS A C 1
ATOM 1005 O O . HIS A 1 129 ? -19.573 -6.515 28.464 1.00 53.44 129 HIS A O 1
ATOM 1011 N N . ILE A 1 130 ? -18.053 -8.157 28.279 1.00 51.28 130 ILE A N 1
ATOM 1012 C CA . ILE A 1 130 ? -17.111 -7.555 29.230 1.00 51.28 130 ILE A CA 1
ATOM 1013 C C . ILE A 1 130 ? -16.086 -6.780 28.406 1.00 51.28 130 ILE A C 1
ATOM 1015 O O . ILE A 1 130 ? -15.211 -7.349 27.757 1.00 51.28 130 ILE A O 1
ATOM 1019 N N . PHE A 1 131 ? -16.212 -5.458 28.420 1.00 54.94 131 PHE A N 1
ATOM 1020 C CA . PHE A 1 131 ? -15.334 -4.550 27.695 1.00 54.94 131 PHE A CA 1
ATOM 1021 C C . PHE A 1 131 ? -13.987 -4.415 28.440 1.00 54.94 131 PHE A C 1
ATOM 1023 O O . PHE A 1 131 ? -13.901 -3.646 29.394 1.00 54.94 131 PHE A O 1
ATOM 1030 N N . SER A 1 132 ? -12.922 -5.120 28.020 1.00 54.50 132 SER A N 1
ATOM 1031 C CA . SER A 1 132 ? -11.544 -4.784 28.462 1.00 54.50 132 SER A CA 1
ATOM 1032 C C . SER A 1 132 ? -11.076 -3.439 27.872 1.00 54.50 132 SER A C 1
ATOM 1034 O O . SER A 1 132 ? -10.264 -2.750 28.483 1.00 54.50 132 SER A O 1
ATOM 1036 N N . GLY A 1 133 ? -11.646 -3.056 26.719 1.00 70.00 133 GLY A N 1
ATOM 1037 C CA . GLY A 1 133 ? -11.621 -1.740 26.079 1.00 70.00 133 GLY A CA 1
ATOM 1038 C C . GLY A 1 133 ? -10.229 -1.196 25.757 1.00 70.00 133 GLY A C 1
ATOM 1039 O O . GLY A 1 133 ? -9.645 -0.472 26.564 1.00 70.00 133 GLY A O 1
ATOM 1040 N N . GLN A 1 134 ? -9.732 -1.448 24.548 1.00 79.62 134 GLN A N 1
ATOM 1041 C CA . GLN A 1 134 ? -8.629 -0.676 23.970 1.00 79.62 134 GLN A CA 1
ATOM 1042 C C . GLN A 1 134 ? -9.210 0.355 22.996 1.00 79.62 134 GLN A C 1
ATOM 1044 O O . GLN A 1 134 ? -9.882 -0.019 22.039 1.00 79.62 134 GLN A O 1
ATOM 1049 N N . LYS A 1 135 ? -8.964 1.650 23.220 1.00 81.94 135 LYS A N 1
ATOM 1050 C CA . LYS A 1 135 ? -9.221 2.668 22.193 1.00 81.94 135 LYS A CA 1
ATOM 1051 C C . LYS A 1 135 ? -8.059 2.620 21.210 1.00 81.94 135 LYS A C 1
ATOM 1053 O O . LYS A 1 135 ? -6.906 2.698 21.634 1.00 81.94 135 LYS A O 1
ATOM 1058 N N . VAL A 1 136 ? -8.362 2.453 19.929 1.00 84.12 136 VAL A N 1
ATOM 1059 C CA . VAL A 1 136 ? -7.371 2.375 18.854 1.00 84.12 136 VAL A CA 1
ATOM 1060 C C . VAL A 1 136 ? -7.599 3.535 17.894 1.00 84.12 136 VAL A C 1
ATOM 1062 O O . VAL A 1 136 ? -8.731 3.798 17.486 1.00 84.12 136 VAL A O 1
ATOM 1065 N N . TRP A 1 137 ? -6.514 4.216 17.548 1.00 88.31 137 TRP A N 1
ATOM 1066 C CA . TRP A 1 137 ? -6.413 5.213 16.492 1.00 88.31 137 TRP A CA 1
ATOM 1067 C C . TRP A 1 137 ? -5.573 4.603 15.371 1.00 88.31 137 TRP A C 1
ATOM 1069 O O . TRP A 1 137 ? -4.341 4.553 15.472 1.00 88.31 137 TRP A O 1
ATOM 1079 N N . PRO A 1 138 ? -6.228 4.052 14.342 1.00 87.62 138 PRO A N 1
ATOM 1080 C CA . PRO A 1 138 ? -5.514 3.538 13.196 1.00 87.62 138 PRO A CA 1
ATOM 1081 C C . PRO A 1 138 ? -4.948 4.679 12.341 1.00 87.62 138 PRO A C 1
ATOM 1083 O O . PRO A 1 138 ? -5.469 5.795 12.371 1.00 87.62 138 PRO A O 1
ATOM 1086 N N . PRO A 1 139 ? -3.901 4.407 11.549 1.00 89.62 139 PRO A N 1
ATOM 1087 C CA . PRO A 1 139 ? -3.409 5.377 10.586 1.00 89.62 139 PRO A CA 1
ATOM 1088 C C . PRO A 1 139 ? -4.457 5.626 9.501 1.00 89.62 139 PRO A C 1
ATOM 1090 O O . PRO A 1 139 ? -5.137 4.693 9.060 1.00 89.62 139 PRO A O 1
ATOM 1093 N N . GLY A 1 140 ? -4.536 6.877 9.047 1.00 90.94 140 GLY A N 1
ATOM 1094 C CA . GLY A 1 140 ? -5.355 7.281 7.904 1.00 90.94 140 GLY A CA 1
ATOM 1095 C C . GLY A 1 140 ? -4.880 6.665 6.580 1.00 90.94 140 GLY A C 1
ATOM 1096 O O . GLY A 1 140 ? -4.057 5.749 6.581 1.00 90.94 140 GLY A O 1
ATOM 1097 N N . PRO A 1 141 ? -5.376 7.137 5.428 1.00 94.25 141 PRO A N 1
ATOM 1098 C CA . PRO A 1 141 ? -4.990 6.603 4.122 1.00 94.25 141 PRO A CA 1
ATOM 1099 C C . PRO A 1 141 ? -3.474 6.486 3.936 1.00 94.25 141 PRO A C 1
ATOM 1101 O O . PRO A 1 141 ? -2.731 7.345 4.400 1.00 94.25 141 PRO A O 1
ATOM 1104 N N . LEU A 1 142 ? -3.006 5.418 3.285 1.00 95.75 142 LEU A N 1
ATOM 1105 C CA . LEU A 1 142 ? -1.600 5.290 2.898 1.00 95.75 142 LEU A CA 1
ATOM 1106 C C . LEU A 1 142 ? -1.261 6.358 1.853 1.00 95.75 142 LEU A C 1
ATOM 1108 O O . LEU A 1 142 ? -1.927 6.452 0.825 1.00 95.75 142 LEU A O 1
ATOM 1112 N N . ILE A 1 143 ? -0.231 7.152 2.121 1.00 95.25 143 ILE A N 1
ATOM 1113 C CA . ILE A 1 143 ? 0.250 8.220 1.250 1.00 95.25 143 ILE A CA 1
ATOM 1114 C C . ILE A 1 143 ? 1.703 7.926 0.887 1.00 95.25 143 ILE A C 1
ATOM 1116 O O . ILE A 1 143 ? 2.539 7.599 1.725 1.00 95.25 143 ILE A O 1
ATOM 1120 N N . GLU A 1 144 ? 1.990 7.995 -0.404 1.00 94.62 144 GLU A N 1
ATOM 1121 C CA . GLU A 1 144 ? 3.324 7.876 -0.969 1.00 94.62 144 GLU A CA 1
ATOM 1122 C C . GLU A 1 144 ? 4.271 8.910 -0.359 1.00 94.62 144 GLU A C 1
ATOM 1124 O O . GLU A 1 144 ? 3.903 10.066 -0.162 1.00 94.62 144 GLU A O 1
ATOM 1129 N N . LYS A 1 145 ? 5.510 8.494 -0.081 1.00 92.62 145 LYS A N 1
ATOM 1130 C CA . LYS A 1 145 ? 6.575 9.343 0.481 1.00 92.62 145 LYS A CA 1
ATOM 1131 C C . LYS A 1 145 ? 6.297 9.926 1.871 1.00 92.62 145 LYS A C 1
ATOM 1133 O O . LYS A 1 145 ? 7.110 10.699 2.370 1.00 92.62 145 LYS A O 1
ATOM 1138 N N . ASP A 1 146 ? 5.183 9.568 2.499 1.00 92.94 146 ASP A N 1
ATOM 1139 C CA . ASP A 1 146 ? 4.826 10.035 3.829 1.00 92.94 146 ASP A CA 1
ATOM 1140 C C . ASP A 1 146 ? 4.980 8.900 4.838 1.00 92.94 146 ASP A C 1
ATOM 1142 O O . ASP A 1 146 ? 4.098 8.044 4.995 1.00 92.94 146 ASP A O 1
ATOM 1146 N N . HIS A 1 147 ? 6.101 8.937 5.561 1.00 92.31 147 HIS A N 1
ATOM 1147 C CA . HIS A 1 147 ? 6.403 7.979 6.618 1.00 92.31 147 HIS A CA 1
ATOM 1148 C C . HIS A 1 147 ? 5.256 7.905 7.633 1.00 92.31 147 HIS A C 1
ATOM 1150 O O . HIS A 1 147 ? 4.985 6.823 8.153 1.00 92.31 147 HIS A O 1
ATOM 1156 N N . SER A 1 148 ? 4.531 9.012 7.870 1.00 88.69 148 SER A N 1
ATOM 1157 C CA . SER A 1 148 ? 3.437 9.089 8.845 1.00 88.69 148 SER A CA 1
ATOM 1158 C C . SER A 1 148 ? 2.242 8.205 8.563 1.00 88.69 148 SER A C 1
ATOM 1160 O O . SER A 1 148 ? 1.470 7.880 9.468 1.00 88.69 148 SER A O 1
ATOM 1162 N N . THR A 1 149 ? 2.138 7.730 7.331 1.00 91.94 149 THR A N 1
ATOM 1163 C CA . THR A 1 149 ? 1.055 6.853 6.913 1.00 91.94 149 THR A CA 1
ATOM 1164 C C . THR A 1 149 ? 1.508 5.411 6.737 1.00 91.94 149 THR A C 1
ATOM 1166 O O . THR A 1 149 ? 0.683 4.503 6.854 1.00 91.94 149 THR A O 1
ATOM 1169 N N . GLY A 1 150 ? 2.796 5.163 6.505 1.00 93.31 150 GLY A N 1
ATOM 1170 C CA . GLY A 1 150 ? 3.360 3.823 6.461 1.00 93.31 150 GLY A CA 1
ATOM 1171 C C . GLY A 1 150 ? 4.748 3.768 5.839 1.00 93.31 150 GLY A C 1
ATOM 1172 O O . GLY A 1 150 ? 5.151 4.649 5.085 1.00 93.31 150 GLY A O 1
ATOM 1173 N N . THR A 1 151 ? 5.467 2.698 6.151 1.00 95.00 151 THR A N 1
ATOM 1174 C CA . THR A 1 151 ? 6.823 2.435 5.660 1.00 95.00 151 THR A CA 1
ATOM 1175 C C . THR A 1 151 ? 6.962 0.980 5.241 1.00 95.00 151 THR A C 1
ATOM 1177 O O . THR A 1 151 ? 6.240 0.102 5.711 1.00 95.00 151 THR A O 1
ATOM 1180 N N . TRP A 1 152 ? 7.902 0.710 4.350 1.00 95.25 152 TRP A N 1
ATOM 1181 C CA . TRP A 1 152 ? 8.167 -0.604 3.791 1.00 95.25 152 TRP A CA 1
ATOM 1182 C C . TRP A 1 152 ? 9.510 -1.124 4.300 1.00 95.25 152 TRP A C 1
ATOM 1184 O O . TRP A 1 152 ? 10.466 -0.366 4.445 1.00 95.25 152 TRP A O 1
ATOM 1194 N N . GLN A 1 153 ? 9.575 -2.417 4.598 1.00 95.31 153 GLN A N 1
ATOM 1195 C CA . GLN A 1 153 ? 10.796 -3.096 5.031 1.00 95.31 153 GLN A CA 1
ATOM 1196 C C . GLN A 1 153 ? 10.993 -4.350 4.194 1.00 95.31 153 GLN A C 1
ATOM 1198 O O . GLN A 1 153 ? 10.099 -5.200 4.157 1.00 95.31 153 GLN A O 1
ATOM 1203 N N . MET A 1 154 ? 12.157 -4.497 3.565 1.00 94.75 154 MET A N 1
ATOM 1204 C CA . MET A 1 154 ? 12.483 -5.722 2.840 1.00 94.75 154 MET A CA 1
ATOM 1205 C C . MET A 1 154 ? 12.676 -6.908 3.782 1.00 94.75 154 MET A C 1
ATOM 1207 O O . MET A 1 154 ? 13.386 -6.819 4.784 1.00 94.75 154 MET A O 1
ATOM 1211 N N . LEU A 1 155 ? 12.079 -8.041 3.418 1.00 95.00 155 LEU A N 1
ATOM 1212 C CA . LEU A 1 155 ? 12.266 -9.325 4.087 1.00 95.00 155 LEU A CA 1
ATOM 1213 C C . LEU A 1 155 ? 13.247 -10.228 3.346 1.00 95.00 155 LEU A C 1
ATOM 1215 O O . LEU A 1 155 ? 14.079 -10.870 3.978 1.00 95.00 155 LEU A O 1
ATOM 1219 N N . VAL A 1 156 ? 13.133 -10.294 2.020 1.00 94.75 156 VAL A N 1
ATOM 1220 C CA . VAL A 1 156 ? 13.976 -11.114 1.140 1.00 94.75 156 VAL A CA 1
ATOM 1221 C C . VAL A 1 156 ? 14.237 -10.345 -0.164 1.00 94.75 156 VAL A C 1
ATOM 1223 O O . VAL A 1 156 ? 13.372 -9.558 -0.559 1.00 94.75 156 VAL A O 1
ATOM 1226 N N . PRO A 1 157 ? 15.383 -10.553 -0.841 1.00 94.50 157 PRO A N 1
ATOM 1227 C CA . PRO A 1 157 ? 16.455 -11.505 -0.509 1.00 94.50 157 PRO A CA 1
ATOM 1228 C C . PRO A 1 157 ? 17.367 -11.057 0.641 1.00 94.50 157 PRO A C 1
ATOM 1230 O O . PRO A 1 157 ? 17.912 -11.902 1.346 1.00 94.50 157 PRO A O 1
ATOM 1233 N N . THR A 1 158 ? 17.504 -9.746 0.863 1.00 91.62 158 THR A N 1
ATOM 1234 C CA . THR A 1 158 ? 18.371 -9.187 1.909 1.00 91.62 158 THR A CA 1
ATOM 1235 C C . THR A 1 158 ? 17.511 -8.488 2.962 1.00 91.62 158 THR A C 1
ATOM 1237 O O . THR A 1 158 ? 16.992 -7.410 2.683 1.00 91.62 158 THR A O 1
ATOM 1240 N N . PRO A 1 159 ? 17.334 -9.062 4.164 1.00 93.44 159 PRO A N 1
ATOM 1241 C CA . PRO A 1 159 ? 16.505 -8.452 5.197 1.00 93.44 159 PRO A CA 1
ATOM 1242 C C . PRO A 1 159 ? 17.040 -7.074 5.604 1.00 93.44 159 PRO A C 1
ATOM 1244 O O . PRO A 1 159 ? 18.187 -6.946 6.038 1.00 93.44 159 PRO A O 1
ATOM 1247 N N . GLU A 1 160 ? 16.203 -6.045 5.502 1.00 92.50 160 GLU A N 1
ATOM 1248 C CA . GLU A 1 160 ? 16.537 -4.700 5.972 1.00 92.50 160 GLU A CA 1
ATOM 1249 C C . GLU A 1 160 ? 16.259 -4.596 7.480 1.00 92.50 160 GLU A C 1
ATOM 1251 O O . GLU A 1 160 ? 15.246 -5.085 7.981 1.00 92.50 160 GLU A O 1
ATOM 1256 N N . SER A 1 161 ? 17.147 -3.946 8.238 1.00 90.56 161 SER A N 1
ATOM 1257 C CA . SER A 1 161 ? 16.934 -3.671 9.670 1.00 90.56 161 SER A CA 1
ATOM 1258 C C . SER A 1 161 ? 16.135 -2.388 9.926 1.00 90.56 161 SER A C 1
ATOM 1260 O O . SER A 1 161 ? 15.707 -2.139 11.054 1.00 90.56 161 SER A O 1
ATOM 1262 N N . THR A 1 162 ? 15.925 -1.583 8.886 1.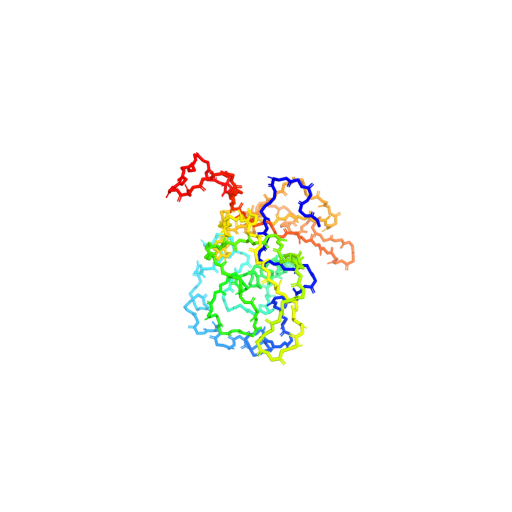00 91.50 162 THR A N 1
ATOM 1263 C CA . THR A 1 162 ? 15.188 -0.316 8.903 1.00 91.50 162 THR A CA 1
ATOM 1264 C C . THR A 1 162 ? 14.028 -0.364 7.913 1.00 91.50 162 THR A C 1
ATOM 1266 O O . THR A 1 162 ? 13.957 -1.254 7.071 1.00 91.50 162 THR A O 1
ATOM 1269 N N . CYS A 1 163 ? 13.110 0.594 8.014 1.00 92.50 163 CYS A N 1
ATOM 1270 C CA . CYS A 1 163 ? 11.998 0.751 7.081 1.00 92.50 163 CYS A CA 1
ATOM 1271 C C . CYS A 1 163 ? 12.035 2.147 6.457 1.00 92.50 163 CYS A C 1
ATOM 1273 O O . CYS A 1 163 ? 12.498 3.093 7.095 1.00 92.50 163 CYS A O 1
ATOM 1275 N N . ASP A 1 164 ? 11.550 2.265 5.226 1.00 92.81 164 ASP A N 1
ATOM 1276 C CA . ASP A 1 164 ? 11.544 3.516 4.467 1.00 92.81 164 ASP A CA 1
ATOM 1277 C C . ASP A 1 164 ? 10.314 3.581 3.549 1.00 92.81 164 ASP A C 1
ATOM 1279 O O . ASP A 1 164 ? 9.630 2.584 3.315 1.00 92.81 164 ASP A O 1
ATOM 1283 N N . VAL A 1 165 ? 9.991 4.758 3.038 1.00 94.62 165 VAL A N 1
ATOM 1284 C CA . VAL A 1 165 ? 8.974 4.933 2.001 1.00 94.62 165 VAL A CA 1
ATOM 1285 C C . VAL A 1 165 ? 9.546 4.590 0.623 1.00 94.62 165 VAL A C 1
ATOM 1287 O O . VAL A 1 165 ? 10.744 4.694 0.367 1.00 94.62 165 VAL A O 1
ATOM 1290 N N . PHE A 1 166 ? 8.679 4.200 -0.309 1.00 95.19 166 PHE A N 1
ATOM 1291 C CA . PHE A 1 166 ? 9.077 4.067 -1.711 1.00 95.19 166 PHE A CA 1
ATOM 1292 C C . PHE A 1 166 ? 9.302 5.437 -2.369 1.00 95.19 166 PHE A C 1
ATOM 1294 O O . PHE A 1 166 ? 8.700 6.437 -1.970 1.00 95.19 166 PHE A O 1
ATOM 1301 N N . GLY A 1 167 ? 10.133 5.472 -3.417 1.00 93.38 167 GLY A N 1
ATOM 1302 C CA . GLY A 1 167 ? 10.459 6.698 -4.154 1.00 93.38 167 GLY A CA 1
ATOM 1303 C C . GLY A 1 167 ? 11.746 7.399 -3.705 1.00 93.38 167 GLY A C 1
ATOM 1304 O O . GLY A 1 167 ? 11.858 8.614 -3.870 1.00 93.38 167 GLY A O 1
ATOM 1305 N N . THR A 1 168 ? 12.702 6.673 -3.119 1.00 90.06 168 THR A N 1
ATOM 1306 C CA . THR A 1 168 ? 14.010 7.224 -2.724 1.00 90.06 168 THR A CA 1
ATOM 1307 C C . THR A 1 168 ? 14.865 7.574 -3.936 1.00 90.06 168 THR A C 1
ATOM 1309 O O . THR A 1 168 ? 14.835 6.845 -4.925 1.00 90.06 168 THR A O 1
ATOM 1312 N N . ASN A 1 169 ? 15.636 8.670 -3.861 1.00 89.50 169 ASN A N 1
ATOM 1313 C CA . ASN A 1 169 ? 16.460 9.155 -4.974 1.00 89.50 169 ASN A CA 1
ATOM 1314 C C . ASN A 1 169 ? 17.663 8.266 -5.283 1.00 89.50 169 ASN A C 1
ATOM 1316 O O . ASN A 1 169 ? 18.606 8.198 -4.501 1.00 89.50 169 ASN A O 1
ATOM 1320 N N . ASP A 1 170 ? 17.640 7.642 -6.459 1.00 89.19 170 ASP A N 1
ATOM 1321 C CA . ASP A 1 170 ? 18.639 6.694 -6.933 1.00 89.19 170 ASP A CA 1
ATOM 1322 C C . ASP A 1 170 ? 19.319 7.106 -8.253 1.00 89.19 170 ASP A C 1
ATOM 1324 O O . ASP A 1 170 ? 20.048 6.303 -8.825 1.00 89.19 170 ASP A O 1
ATOM 1328 N N . LEU A 1 171 ? 19.167 8.357 -8.721 1.00 86.94 171 LEU A N 1
ATOM 1329 C CA . LEU A 1 171 ? 19.775 8.829 -9.986 1.00 86.94 171 LEU A CA 1
ATOM 1330 C C . LEU A 1 171 ? 21.304 8.686 -10.039 1.00 86.94 171 LEU A C 1
ATOM 1332 O O . LEU A 1 171 ? 21.877 8.546 -11.116 1.00 86.94 171 LEU A O 1
ATOM 1336 N N . ALA A 1 172 ? 21.967 8.764 -8.885 1.00 86.25 172 ALA A N 1
ATOM 1337 C CA . ALA A 1 172 ? 23.417 8.612 -8.770 1.00 86.25 172 ALA A CA 1
ATOM 1338 C C . ALA A 1 172 ? 23.852 7.159 -8.486 1.00 86.25 172 ALA A C 1
ATOM 1340 O O . ALA A 1 172 ? 25.048 6.894 -8.372 1.00 86.25 172 ALA A O 1
ATOM 1341 N N . SER A 1 173 ? 22.904 6.224 -8.343 1.00 87.12 173 SER A N 1
ATOM 1342 C CA . SER A 1 173 ? 23.190 4.808 -8.103 1.00 87.12 173 SER A CA 1
ATOM 1343 C C . SER A 1 173 ? 23.641 4.130 -9.395 1.00 87.12 173 SER A C 1
ATOM 1345 O O . SER A 1 173 ? 22.953 4.194 -10.412 1.00 87.12 173 SER A O 1
ATOM 1347 N N . SER A 1 174 ? 24.769 3.419 -9.359 1.00 83.56 174 SER A N 1
ATOM 1348 C CA . SER A 1 174 ? 25.262 2.644 -10.506 1.00 83.56 174 SER A CA 1
ATOM 1349 C C . SER A 1 174 ? 24.446 1.378 -10.787 1.00 83.56 174 SER A C 1
ATOM 1351 O O . SER A 1 174 ? 24.485 0.871 -11.905 1.00 83.56 174 SER A O 1
ATOM 1353 N N . SER A 1 175 ? 23.708 0.867 -9.797 1.00 85.56 175 SER A N 1
ATOM 1354 C CA . SER A 1 175 ? 22.884 -0.344 -9.905 1.00 85.56 175 SER A CA 1
ATOM 1355 C C . SER A 1 175 ? 21.376 -0.070 -9.840 1.00 85.56 175 SER A C 1
ATOM 1357 O O . SER A 1 175 ? 20.598 -1.016 -9.725 1.00 85.56 175 SER A O 1
ATOM 1359 N N . GLY A 1 176 ? 20.961 1.202 -9.856 1.00 88.94 176 GLY A N 1
ATOM 1360 C CA . GLY A 1 176 ? 19.572 1.599 -9.601 1.00 88.94 176 GLY A CA 1
ATOM 1361 C C . GLY A 1 176 ? 19.120 1.289 -8.170 1.00 88.94 176 GLY A C 1
ATOM 1362 O O . GLY A 1 176 ? 19.936 0.944 -7.305 1.00 88.94 176 GLY A O 1
ATOM 1363 N N . TRP A 1 177 ? 17.822 1.425 -7.908 1.00 91.25 177 TRP A N 1
ATOM 1364 C CA . TRP A 1 177 ? 17.223 1.099 -6.611 1.00 91.25 177 TRP A CA 1
ATOM 1365 C C . TRP A 1 177 ? 17.040 -0.412 -6.421 1.00 91.25 177 TRP A C 1
ATOM 1367 O O . TRP A 1 177 ? 17.223 -0.925 -5.318 1.00 91.25 177 TRP A O 1
ATOM 1377 N N . GLY A 1 178 ? 16.702 -1.131 -7.489 1.00 88.12 178 GLY A N 1
ATOM 1378 C CA . GLY A 1 178 ? 16.429 -2.565 -7.503 1.00 88.12 178 GLY A CA 1
ATOM 1379 C C . GLY A 1 178 ? 17.669 -3.454 -7.403 1.00 88.12 178 GLY A C 1
ATOM 1380 O O . GLY A 1 178 ? 17.536 -4.651 -7.146 1.00 88.12 178 GLY A O 1
ATOM 1381 N N . GLY A 1 179 ? 18.874 -2.902 -7.571 1.00 89.44 179 GLY A N 1
ATOM 1382 C CA . GLY A 1 179 ? 20.124 -3.650 -7.432 1.00 89.44 179 GLY A CA 1
ATOM 1383 C C . GLY A 1 179 ? 20.236 -4.329 -6.062 1.00 89.44 179 GLY A C 1
ATOM 1384 O O . GLY A 1 179 ? 20.205 -3.665 -5.029 1.00 89.44 179 GLY A O 1
ATOM 1385 N N . GLY A 1 180 ? 20.339 -5.663 -6.049 1.00 87.44 180 GLY A N 1
ATOM 1386 C CA . GLY A 1 180 ? 20.415 -6.465 -4.818 1.00 87.44 180 GLY A CA 1
ATOM 1387 C C . GLY A 1 180 ? 19.093 -6.608 -4.048 1.00 87.44 180 GLY A C 1
ATOM 1388 O O . GLY A 1 180 ? 19.081 -7.192 -2.966 1.00 87.44 180 GLY A O 1
ATOM 1389 N N . ARG A 1 181 ? 17.984 -6.097 -4.603 1.00 91.75 181 ARG A N 1
ATOM 1390 C CA . ARG A 1 181 ? 16.628 -6.164 -4.029 1.00 91.75 181 ARG A CA 1
ATOM 1391 C C . ARG A 1 181 ? 15.753 -7.263 -4.639 1.00 91.75 181 ARG A C 1
ATOM 1393 O O . ARG A 1 181 ? 14.560 -7.316 -4.371 1.00 91.75 181 ARG A O 1
ATOM 1400 N N . VAL A 1 182 ? 16.351 -8.104 -5.473 1.00 93.12 182 VAL A N 1
ATOM 1401 C CA . VAL A 1 182 ? 15.714 -9.178 -6.238 1.00 93.12 182 VAL A CA 1
ATOM 1402 C C . VAL A 1 182 ? 16.640 -10.383 -6.150 1.00 93.12 182 VAL A C 1
ATOM 1404 O O . VAL A 1 182 ? 17.847 -10.230 -6.362 1.00 93.12 182 VAL A O 1
ATOM 1407 N N . ASP A 1 183 ? 16.116 -11.553 -5.788 1.00 93.50 183 ASP A N 1
ATOM 1408 C CA . ASP A 1 183 ? 16.913 -12.782 -5.817 1.00 93.50 183 ASP A CA 1
ATOM 1409 C C . ASP A 1 183 ? 17.229 -13.184 -7.270 1.00 93.50 183 ASP A C 1
ATOM 1411 O O . ASP A 1 183 ? 16.603 -12.738 -8.226 1.00 93.50 183 ASP A O 1
ATOM 1415 N N . SER A 1 184 ? 18.183 -14.087 -7.448 1.00 91.75 184 SER A N 1
ATOM 1416 C CA . SER A 1 184 ? 18.524 -14.752 -8.704 1.00 91.75 184 SER A CA 1
ATOM 1417 C C . SER A 1 184 ? 17.326 -15.327 -9.478 1.00 91.75 184 SER A C 1
ATOM 1419 O O . SER A 1 184 ? 17.400 -15.428 -10.701 1.00 91.75 184 SER A O 1
ATOM 1421 N N . ALA A 1 185 ? 16.231 -15.677 -8.794 1.00 93.12 185 ALA A N 1
ATOM 1422 C CA . ALA A 1 185 ? 14.990 -16.163 -9.398 1.00 93.12 185 ALA A CA 1
ATOM 1423 C C . ALA A 1 185 ? 13.982 -15.057 -9.780 1.00 93.12 185 ALA A C 1
ATOM 1425 O O . ALA A 1 185 ? 12.983 -15.358 -10.427 1.00 93.12 185 ALA A O 1
ATOM 1426 N N . GLY A 1 186 ? 14.227 -13.797 -9.403 1.00 90.75 186 GLY A N 1
ATOM 1427 C CA . GLY A 1 186 ? 13.262 -12.701 -9.559 1.00 90.75 186 GLY A CA 1
ATOM 1428 C C . GLY A 1 186 ? 12.409 -12.430 -8.315 1.00 90.75 186 GLY A C 1
ATOM 1429 O O . GLY A 1 186 ? 11.617 -11.496 -8.313 1.00 90.75 186 GLY A O 1
ATOM 1430 N N . ASP A 1 187 ? 12.570 -13.214 -7.248 1.00 93.94 187 ASP A N 1
ATOM 1431 C CA . ASP A 1 187 ? 11.692 -13.152 -6.080 1.00 93.94 187 ASP A CA 1
ATOM 1432 C C . ASP A 1 187 ? 12.127 -12.101 -5.050 1.00 93.94 187 ASP A C 1
ATOM 1434 O O . ASP A 1 187 ? 13.317 -11.834 -4.838 1.00 93.94 187 ASP A O 1
ATOM 1438 N N . TYR A 1 188 ? 11.136 -11.527 -4.371 1.00 94.62 188 TYR A N 1
ATOM 1439 C CA . TYR A 1 188 ? 11.315 -10.526 -3.324 1.00 94.62 188 TYR A CA 1
ATOM 1440 C C . TYR A 1 188 ? 10.056 -10.395 -2.455 1.00 94.62 188 TYR A C 1
ATOM 1442 O O . TYR A 1 188 ? 8.945 -10.715 -2.882 1.00 94.62 188 TYR A O 1
ATOM 1450 N N . ALA A 1 189 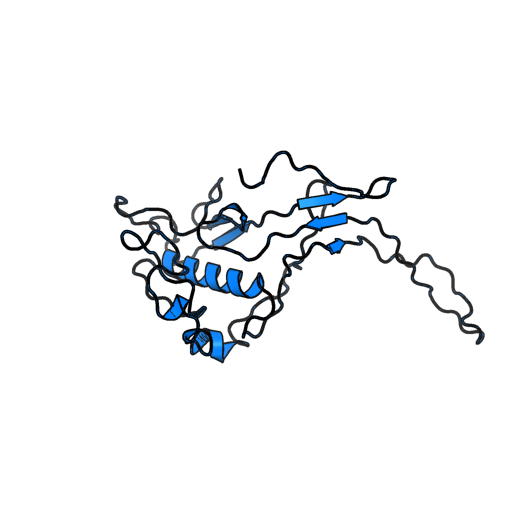? 10.209 -9.906 -1.223 1.00 94.69 189 ALA A N 1
ATOM 1451 C CA . ALA A 1 189 ? 9.069 -9.612 -0.358 1.00 94.69 189 ALA A CA 1
ATOM 1452 C C . ALA A 1 189 ? 9.363 -8.459 0.600 1.00 94.69 189 ALA A C 1
ATOM 1454 O O . ALA A 1 189 ? 10.473 -8.336 1.123 1.00 94.69 189 ALA A O 1
ATOM 1455 N N . TRP A 1 190 ? 8.329 -7.667 0.891 1.00 94.50 190 TRP A N 1
ATOM 1456 C CA . TRP A 1 190 ? 8.373 -6.571 1.855 1.00 94.50 190 TRP A CA 1
ATOM 1457 C C . TRP A 1 190 ? 7.190 -6.631 2.811 1.00 94.50 190 TRP A C 1
ATOM 1459 O O . TRP A 1 190 ? 6.098 -7.072 2.454 1.00 94.50 190 TRP A O 1
ATOM 1469 N N . ASN A 1 191 ? 7.405 -6.108 4.012 1.00 94.12 191 ASN A N 1
ATOM 1470 C CA . ASN A 1 191 ? 6.349 -5.781 4.954 1.00 94.12 191 ASN A CA 1
ATOM 1471 C C . ASN A 1 191 ? 5.969 -4.308 4.841 1.00 94.12 191 ASN A C 1
ATOM 1473 O O . ASN A 1 191 ? 6.846 -3.449 4.793 1.00 94.12 191 ASN A O 1
ATOM 1477 N N . LEU A 1 192 ? 4.665 -4.030 4.887 1.00 93.56 192 LEU A N 1
ATOM 1478 C CA . LEU A 1 192 ? 4.130 -2.692 5.121 1.00 93.56 192 LEU A CA 1
ATOM 1479 C C . LEU A 1 192 ? 3.891 -2.495 6.620 1.00 93.56 192 LEU A C 1
ATOM 1481 O O . LEU A 1 192 ? 3.028 -3.142 7.219 1.00 93.56 192 LEU A O 1
ATOM 1485 N N . TRP A 1 193 ? 4.6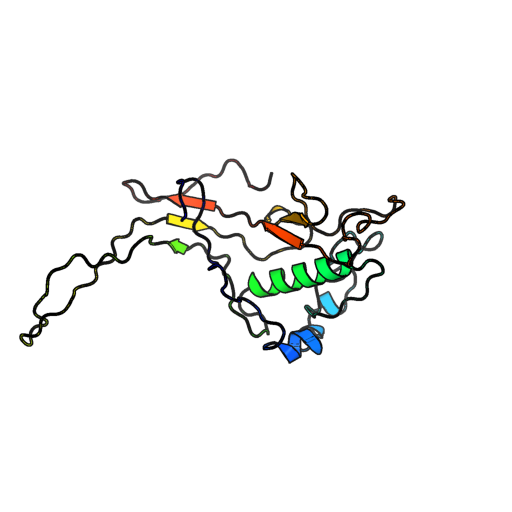18 -1.558 7.208 1.00 92.44 193 TRP A N 1
ATOM 1486 C CA . TRP A 1 193 ? 4.436 -1.102 8.575 1.00 92.44 193 TRP A CA 1
ATOM 1487 C C . TRP A 1 193 ? 3.515 0.108 8.610 1.00 92.44 193 TRP A C 1
ATOM 1489 O O . TRP A 1 193 ? 3.622 1.035 7.809 1.00 92.44 193 TRP A O 1
ATOM 1499 N N . ARG A 1 194 ? 2.570 0.082 9.548 1.00 91.00 194 ARG A N 1
ATOM 1500 C CA . ARG A 1 194 ? 1.509 1.079 9.686 1.00 91.00 194 ARG A CA 1
ATOM 1501 C C . ARG A 1 194 ? 1.501 1.583 11.130 1.00 91.00 194 ARG A C 1
ATOM 1503 O O . ARG A 1 194 ? 1.451 0.750 12.037 1.00 91.00 194 ARG A O 1
ATOM 1510 N N . PRO A 1 195 ? 1.544 2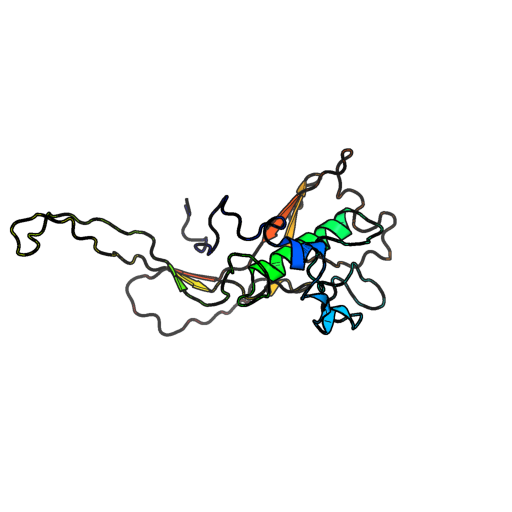.903 11.370 1.00 88.00 195 PRO A N 1
ATOM 1511 C CA . PRO A 1 195 ? 1.643 3.440 12.720 1.00 88.00 195 PRO A CA 1
ATOM 1512 C C . PRO A 1 195 ? 0.273 3.471 13.404 1.00 88.00 195 PRO A C 1
ATOM 1514 O O . PRO A 1 195 ? -0.566 4.316 13.113 1.00 88.00 195 PRO A O 1
ATOM 1517 N N . TYR A 1 196 ? 0.038 2.538 14.325 1.00 86.00 196 TYR A N 1
ATOM 1518 C CA . TYR A 1 196 ? -1.155 2.537 15.172 1.00 86.00 196 TYR A CA 1
ATOM 1519 C C . TYR A 1 196 ? -0.851 3.217 16.503 1.00 86.00 196 TYR A C 1
ATOM 1521 O O . TYR A 1 196 ? 0.176 2.945 17.123 1.00 86.00 196 TYR A O 1
ATOM 1529 N N . LYS A 1 197 ? -1.786 4.037 16.983 1.00 84.00 197 LYS A N 1
ATOM 1530 C CA . LYS A 1 197 ? -1.781 4.542 18.360 1.00 84.00 197 LYS A CA 1
ATOM 1531 C C . LYS A 1 197 ? -2.926 3.892 19.118 1.00 84.00 197 LYS A C 1
ATOM 1533 O O . LYS A 1 197 ? -4.006 3.677 18.573 1.00 84.00 197 LYS A O 1
ATOM 1538 N N . CYS A 1 198 ? -2.715 3.541 20.378 1.00 83.00 198 CYS A N 1
ATOM 1539 C CA . CYS A 1 198 ? -3.772 2.951 21.186 1.00 83.00 198 CYS A CA 1
ATOM 1540 C C . CYS A 1 198 ? -3.570 3.204 22.671 1.00 83.00 198 CYS A C 1
ATOM 1542 O O . CYS A 1 198 ? -2.454 3.312 23.171 1.00 83.00 198 CYS A O 1
ATOM 1544 N N . CYS A 1 199 ? -4.689 3.233 23.385 1.00 79.50 199 CYS A N 1
ATOM 1545 C CA . CYS A 1 199 ? -4.735 3.379 24.826 1.00 79.50 199 CYS A CA 1
ATOM 1546 C C . CYS A 1 199 ? -5.580 2.246 25.408 1.00 79.50 199 CYS A C 1
ATOM 1548 O O . CYS A 1 199 ? -6.724 2.022 25.001 1.00 79.50 199 CYS A O 1
ATOM 1550 N N . ARG A 1 200 ? -5.012 1.505 26.364 1.00 75.00 200 ARG A N 1
ATOM 1551 C CA . ARG A 1 200 ? -5.744 0.470 27.098 1.00 75.00 200 ARG A CA 1
ATOM 1552 C C . ARG A 1 200 ? -6.437 1.096 28.301 1.00 75.00 200 ARG A C 1
ATOM 1554 O O . ARG A 1 200 ? -5.785 1.750 29.113 1.00 75.00 200 ARG A O 1
ATOM 1561 N N . ARG A 1 201 ? -7.736 0.839 28.470 1.00 68.75 201 ARG A N 1
ATOM 1562 C CA . ARG A 1 201 ? -8.481 1.333 29.633 1.00 68.75 201 ARG A CA 1
ATOM 1563 C C . ARG A 1 201 ? -7.919 0.756 30.935 1.00 68.75 201 ARG A C 1
ATOM 1565 O O . ARG A 1 201 ? -7.747 -0.454 31.084 1.00 68.75 201 ARG A O 1
ATOM 1572 N N . ARG A 1 202 ? -7.686 1.639 31.909 1.00 64.81 202 ARG A N 1
ATOM 1573 C CA . ARG A 1 202 ? -7.465 1.300 33.321 1.00 64.81 202 ARG A CA 1
ATOM 1574 C C . ARG A 1 202 ? -8.317 2.232 34.186 1.00 64.81 202 ARG A C 1
ATOM 1576 O O . ARG A 1 202 ? -8.051 3.422 34.247 1.00 64.81 202 ARG A O 1
ATOM 1583 N N . GLY A 1 203 ? -9.360 1.695 34.819 1.00 61.41 203 GLY A N 1
ATOM 1584 C CA . GLY A 1 203 ? -10.046 2.297 35.974 1.00 61.41 203 GLY A CA 1
ATOM 1585 C C . GLY A 1 203 ? -10.773 3.652 35.843 1.00 61.41 203 GLY A C 1
ATOM 1586 O O . GLY A 1 203 ? -11.319 4.072 36.856 1.00 61.41 203 GLY A O 1
ATOM 1587 N N . GLN A 1 204 ? -10.806 4.352 34.695 1.00 58.44 204 GLN A N 1
ATOM 1588 C CA . GLN A 1 204 ? -11.379 5.719 34.583 1.00 58.44 204 GLN A CA 1
ATOM 1589 C C . GLN A 1 204 ? -12.011 6.052 33.202 1.00 58.44 204 GLN A C 1
ATOM 1591 O O . GLN A 1 204 ? -11.927 5.257 32.258 1.00 58.44 204 GLN A O 1
ATOM 1596 N N . TRP A 1 205 ? -12.663 7.228 33.098 1.00 58.22 205 TRP A N 1
ATOM 1597 C CA . TRP A 1 205 ? -13.189 7.840 31.861 1.00 58.22 205 TRP A CA 1
ATOM 1598 C C . TRP A 1 205 ? -12.088 8.613 31.118 1.00 58.22 205 TRP A C 1
ATOM 1600 O O . TRP A 1 205 ? -11.396 9.431 31.716 1.00 58.22 205 TRP A O 1
ATOM 1610 N N . PHE A 1 206 ? -11.931 8.361 29.816 1.00 61.19 206 PHE A N 1
ATOM 1611 C CA . PHE A 1 206 ? -10.976 9.075 28.965 1.00 61.19 206 PHE A CA 1
ATOM 1612 C C . PHE A 1 206 ? -11.525 10.462 28.614 1.00 61.19 206 PHE A C 1
ATOM 1614 O O . PHE A 1 206 ? -12.582 10.549 27.992 1.00 61.19 206 PHE A O 1
ATOM 1621 N N . LEU A 1 207 ? -10.824 11.522 29.023 1.00 67.19 207 LEU A N 1
ATOM 1622 C CA . LEU A 1 207 ? -11.183 12.903 28.689 1.00 67.19 207 LEU A CA 1
ATOM 1623 C C . LEU A 1 207 ? -10.472 13.356 27.405 1.00 67.19 207 LEU A C 1
ATOM 1625 O O . LEU A 1 207 ? -11.132 13.762 26.455 1.00 67.19 207 LEU A O 1
ATOM 1629 N N . PHE A 1 208 ? -9.141 13.249 27.373 1.00 63.44 208 PHE A N 1
ATOM 1630 C CA . PHE A 1 208 ? -8.279 13.538 26.224 1.00 63.44 208 PHE A CA 1
ATOM 1631 C C . PHE A 1 208 ? -6.898 12.886 26.432 1.00 63.44 208 PHE A C 1
ATOM 1633 O O . PHE A 1 208 ? -6.565 12.498 27.555 1.00 63.44 208 PHE A O 1
ATOM 1640 N N . ASP A 1 209 ? -6.097 12.777 25.371 1.00 64.62 209 ASP A N 1
ATOM 1641 C CA . ASP A 1 209 ? -4.664 12.480 25.451 1.00 64.62 209 ASP A CA 1
ATOM 1642 C C . ASP A 1 209 ? -3.848 13.656 24.906 1.00 64.62 209 ASP A C 1
ATOM 1644 O O . ASP A 1 209 ? -4.341 14.454 24.108 1.00 64.62 209 ASP A O 1
ATOM 1648 N N . ILE A 1 210 ? -2.618 13.787 25.400 1.00 61.66 210 ILE A N 1
ATOM 1649 C CA . ILE A 1 210 ? -1.619 14.688 24.833 1.00 61.66 210 ILE A CA 1
ATOM 1650 C C . ILE A 1 210 ? -0.497 13.804 24.327 1.00 61.66 210 ILE A C 1
ATOM 1652 O O . ILE A 1 210 ? 0.169 13.127 25.117 1.00 61.66 210 ILE A O 1
ATOM 1656 N N . ASP A 1 211 ? -0.294 13.840 23.020 1.00 59.88 211 ASP A N 1
ATOM 1657 C CA . ASP A 1 211 ? 0.813 13.165 22.383 1.00 59.88 211 ASP A CA 1
ATOM 1658 C C . ASP A 1 211 ? 1.994 14.123 22.226 1.00 59.88 211 ASP A C 1
ATOM 1660 O O . ASP A 1 211 ? 1.924 15.131 21.521 1.00 59.88 211 ASP A O 1
ATOM 1664 N N . TRP A 1 212 ? 3.082 13.804 22.915 1.00 61.19 212 TRP A N 1
ATOM 1665 C CA . TRP A 1 212 ? 4.317 14.581 22.882 1.00 61.19 212 TRP A CA 1
ATOM 1666 C C . TRP A 1 212 ? 5.245 14.145 21.741 1.00 61.19 212 TRP A C 1
ATOM 1668 O O . TRP A 1 212 ? 6.221 14.839 21.464 1.00 61.19 212 TRP A O 1
ATOM 1678 N N . PHE A 1 213 ? 4.954 13.018 21.076 1.00 54.06 213 PHE A N 1
ATOM 1679 C CA . PHE A 1 213 ? 5.783 12.446 20.018 1.00 54.06 213 PHE A CA 1
ATOM 1680 C C . PHE A 1 213 ? 4.915 11.904 18.881 1.00 54.06 213 PHE A C 1
ATOM 1682 O O . PHE A 1 213 ? 4.308 10.839 18.969 1.00 54.06 213 PHE A O 1
ATOM 1689 N N . SER A 1 214 ? 4.911 12.606 17.750 1.00 53.94 214 SER A N 1
ATOM 1690 C CA . SER A 1 214 ? 4.296 12.071 16.538 1.00 53.94 214 SER A CA 1
ATOM 1691 C C . SER A 1 214 ? 5.180 10.951 15.993 1.00 53.94 214 SER A C 1
ATOM 1693 O O . SER A 1 214 ? 6.283 11.212 15.534 1.00 53.94 214 SER A O 1
ATOM 1695 N N . TYR A 1 215 ? 4.723 9.702 16.099 1.00 47.56 215 TYR A N 1
ATOM 1696 C CA . TYR A 1 215 ? 5.319 8.593 15.357 1.00 47.56 215 TYR A CA 1
ATOM 1697 C C . TYR A 1 215 ? 4.711 8.534 13.953 1.00 47.56 215 TYR A C 1
ATOM 1699 O O . TYR A 1 215 ? 3.489 8.704 13.827 1.00 47.56 215 TYR A O 1
ATOM 1707 N N . PRO A 1 216 ? 5.512 8.218 12.927 1.00 45.53 216 PRO A N 1
ATOM 1708 C CA . PRO A 1 216 ? 6.954 8.011 12.924 1.00 45.53 216 PRO A CA 1
ATOM 1709 C C . PRO A 1 216 ? 7.731 9.321 13.081 1.00 45.53 216 PRO A C 1
ATOM 1711 O O . PRO A 1 216 ? 7.234 10.362 12.655 1.00 45.53 216 PRO A O 1
ATOM 1714 N N . PRO A 1 217 ? 8.898 9.251 13.747 1.00 44.00 217 PRO A N 1
ATOM 1715 C CA . PRO A 1 217 ? 9.778 10.394 13.967 1.00 44.00 217 PRO A CA 1
ATOM 1716 C C . PRO A 1 217 ? 10.362 10.951 12.666 1.00 44.00 217 PRO A C 1
ATOM 1718 O O . PRO A 1 217 ? 10.500 10.170 11.695 1.00 44.00 217 PRO A O 1
#

pLDDT: mean 83.45, std 15.1, range [33.88, 96.69]

Secondary structure (DSSP, 8-state):
---STTSPPPSPPTT--SB-TTTTHHHHHH-TTGGGSGGGTSTTTTEEEETTTEEEEES-S--S----SSHHHHHHHHHHHHHHHHTSSS-SSSB-PPP-S-EEE---EEE----EE-SSS-EE--EEE----EEEE---S--TT-TTT-EEEEEESS--SS-B-S----TT-TTTTTTTSS-TTS--EEEEE---EEEE--SS-------SS-S--

Sequence (217 aa):
AAGVGLLCQSQTTSFFPYFQSGLDALSWRQEVPEIFYPASLLPGLREIGTWPLQTWGSVHPRTGWTTQSEEPKAAAINAQRAGDIVTRTGQPHVYVSLSGDSYMHNDVIRQIDNWVDDGSGMLTNRRSHIFSGQKVWPPGPLIEKDHSTGTWQMLVPTPESTCDVFGTNDLASSSGWGGGRVDSAGDYAWNLWRPYKCCRRRGQWFLFDIDWFSYPP

Radius of gyration: 22.06 Å; chains: 1; bounding box: 67×38×53 Å